Protein AF-A0AAN4YCN8-F1 (afdb_monomer)

pLDDT: mean 91.44, std 13.26, range [29.73, 98.69]

Radius of gyration: 18.12 Å; Cα contacts (8 Å, |Δi|>4): 274; chains: 1; bounding box: 49×40×51 Å

Nearest PDB structures (foldseek):
  3h1n-assembly1_A  TM=9.138E-01  e=3.295E-13  Bordetella bronchiseptica RB50
  3vpq-assembly1_A  TM=7.574E-01  e=1.198E-06  Bombyx mori
  3l0h-assembly1_B  TM=6.695E-01  e=3.148E-07  Homo sapiens
  1m0u-assembly1_B  TM=7.247E-01  e=1.224E-05  Drosophila melanogaster
  6weg-assembly1_A  TM=6.320E-01  e=3.168E-04  Francisella tularensis

Structure (mmCIF, N/CA/C/O backbone):
data_AF-A0AAN4YCN8-F1
#
_entry.id   AF-A0AAN4YCN8-F1
#
loop_
_atom_site.group_PDB
_atom_site.id
_atom_site.type_symbol
_atom_site.label_atom_id
_atom_site.label_alt_id
_atom_site.label_comp_id
_atom_site.label_asym_id
_atom_site.label_entity_id
_atom_site.label_seq_id
_atom_site.pdbx_PDB_ins_code
_atom_site.Cartn_x
_atom_site.Cartn_y
_atom_site.Cartn_z
_atom_site.occupancy
_atom_site.B_iso_or_equiv
_atom_site.auth_seq_id
_atom_site.auth_comp_id
_atom_site.auth_asym_id
_atom_site.auth_atom_id
_atom_site.pdbx_PDB_model_num
ATOM 1 N N . MET A 1 1 ? -25.688 -10.977 -11.724 1.00 38.53 1 MET A N 1
ATOM 2 C CA . MET A 1 1 ? -25.397 -10.966 -10.274 1.00 38.53 1 MET A CA 1
ATOM 3 C C . MET A 1 1 ? -23.971 -11.457 -10.130 1.00 38.53 1 MET A C 1
ATOM 5 O O . MET A 1 1 ? -23.732 -12.607 -10.467 1.00 38.53 1 MET A O 1
ATOM 9 N N . SER A 1 2 ? -23.021 -10.583 -9.789 1.00 47.09 2 SER A N 1
ATOM 10 C CA . SER A 1 2 ? -21.626 -11.013 -9.635 1.00 47.09 2 SER A CA 1
ATOM 11 C C . SER A 1 2 ? -21.547 -11.925 -8.414 1.00 47.09 2 SER A C 1
ATOM 13 O O . SER A 1 2 ? -21.935 -11.513 -7.317 1.00 47.09 2 SER A O 1
ATOM 15 N N . GLN A 1 3 ? -21.161 -13.184 -8.620 1.00 56.19 3 GLN A N 1
ATOM 16 C CA . GLN A 1 3 ? -20.908 -14.107 -7.520 1.00 56.19 3 GLN A CA 1
ATOM 17 C C . GLN A 1 3 ? -19.778 -13.523 -6.667 1.00 56.19 3 GLN A C 1
ATOM 19 O O . GLN A 1 3 ? -18.825 -12.949 -7.193 1.00 56.19 3 GLN A O 1
ATOM 24 N N . ARG A 1 4 ? -19.886 -13.625 -5.337 1.00 64.19 4 ARG A N 1
ATOM 25 C CA . ARG A 1 4 ? -18.737 -13.319 -4.480 1.00 64.19 4 ARG A CA 1
ATOM 26 C C . ARG A 1 4 ? -17.621 -14.280 -4.882 1.00 64.19 4 ARG A C 1
ATOM 28 O O . ARG A 1 4 ? -17.839 -15.487 -4.837 1.00 64.19 4 ARG A O 1
ATOM 35 N N . SER A 1 5 ? -16.467 -13.738 -5.265 1.00 73.88 5 SER A N 1
ATOM 36 C CA . SER A 1 5 ? -15.241 -14.515 -5.432 1.00 73.88 5 SER A CA 1
ATOM 37 C C . SER A 1 5 ? -15.054 -15.440 -4.232 1.00 73.88 5 SER A C 1
ATOM 39 O O . SER A 1 5 ? -15.206 -14.992 -3.091 1.00 73.88 5 SER A O 1
ATOM 41 N N . ASN A 1 6 ? -14.777 -16.708 -4.512 1.00 72.56 6 ASN A N 1
ATOM 42 C CA . ASN A 1 6 ? -14.544 -17.755 -3.530 1.00 72.56 6 ASN A CA 1
ATOM 43 C C . ASN A 1 6 ? -13.320 -18.566 -3.980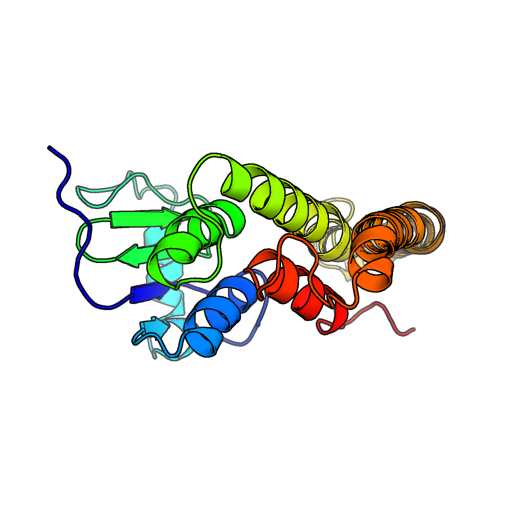 1.00 72.56 6 ASN A C 1
ATOM 45 O O . ASN A 1 6 ? -13.141 -18.771 -5.182 1.00 72.56 6 ASN A O 1
ATOM 49 N N . GLY A 1 7 ? -12.499 -19.022 -3.039 1.00 79.50 7 GLY A N 1
ATOM 50 C CA . GLY A 1 7 ? -11.237 -19.718 -3.308 1.00 79.50 7 GLY A CA 1
ATOM 51 C C . GLY A 1 7 ? -10.061 -19.111 -2.535 1.00 79.50 7 GLY A C 1
ATOM 52 O O . GLY A 1 7 ? -10.235 -18.092 -1.870 1.00 79.50 7 GLY A O 1
ATOM 53 N N . PRO A 1 8 ? -8.870 -19.729 -2.590 1.00 88.62 8 PRO A N 1
ATOM 54 C CA . PRO A 1 8 ? -7.687 -19.187 -1.932 1.00 88.62 8 PRO A CA 1
ATOM 55 C C . PRO A 1 8 ? -7.242 -17.884 -2.604 1.00 88.62 8 PRO A C 1
ATOM 57 O O . PRO A 1 8 ? -7.422 -17.698 -3.813 1.00 88.62 8 PRO A O 1
ATOM 60 N N . TYR A 1 9 ? -6.643 -16.989 -1.825 1.00 97.50 9 TYR A N 1
ATOM 61 C CA . TYR A 1 9 ? -5.998 -15.803 -2.372 1.00 97.50 9 TYR A CA 1
ATOM 62 C C . TYR A 1 9 ? -4.684 -16.190 -3.052 1.00 97.50 9 TYR A C 1
ATOM 64 O O . TYR A 1 9 ? -3.944 -17.041 -2.562 1.00 97.50 9 TYR A O 1
ATOM 72 N N . ARG A 1 10 ? -4.357 -15.532 -4.160 1.00 97.44 10 ARG A N 1
ATOM 73 C CA . ARG A 1 10 ? -3.035 -15.631 -4.778 1.00 97.44 10 ARG A CA 1
ATOM 74 C C . ARG A 1 10 ? -2.472 -14.240 -5.004 1.00 97.44 10 ARG A C 1
ATOM 76 O O . ARG A 1 10 ? -2.993 -13.469 -5.811 1.00 97.44 10 ARG A O 1
ATOM 83 N N . LEU A 1 11 ? -1.412 -13.924 -4.270 1.00 98.19 11 LEU A N 1
ATOM 84 C CA . LEU A 1 11 ? -0.642 -12.704 -4.435 1.00 98.19 11 LEU A CA 1
ATOM 85 C C . LEU A 1 11 ? 0.404 -12.917 -5.529 1.00 98.19 11 LEU A C 1
ATOM 87 O O . LEU A 1 11 ? 1.195 -13.855 -5.493 1.00 98.19 11 LEU A O 1
ATOM 91 N N . ILE A 1 12 ? 0.403 -12.027 -6.513 1.00 98.06 12 ILE A N 1
ATOM 92 C CA . ILE A 1 12 ? 1.379 -12.014 -7.593 1.00 98.06 12 ILE A CA 1
ATOM 93 C C . ILE A 1 12 ? 2.239 -10.759 -7.430 1.00 98.06 12 ILE A C 1
ATOM 95 O O . ILE A 1 12 ? 1.796 -9.629 -7.678 1.00 98.06 12 ILE A O 1
ATOM 99 N N . TYR A 1 13 ? 3.470 -10.962 -6.965 1.00 97.62 13 TYR A N 1
ATOM 100 C CA . TYR A 1 13 ? 4.453 -9.914 -6.703 1.00 97.62 13 TYR A CA 1
ATOM 101 C C . TYR A 1 13 ? 5.892 -10.385 -6.967 1.00 97.62 13 TYR A C 1
ATOM 103 O O . TYR A 1 13 ? 6.166 -11.577 -7.131 1.00 97.62 13 TYR A O 1
ATOM 111 N N . TRP A 1 14 ? 6.816 -9.422 -7.035 1.00 94.19 14 TRP A N 1
ATOM 112 C CA . TRP A 1 14 ? 8.239 -9.679 -7.232 1.00 94.19 14 TRP A CA 1
ATOM 113 C C . TRP A 1 14 ? 8.843 -10.472 -6.061 1.00 94.19 14 TRP A C 1
ATOM 115 O O . TRP A 1 14 ? 8.501 -10.200 -4.905 1.00 94.19 14 TRP A O 1
ATOM 125 N N . PRO A 1 15 ? 9.766 -11.417 -6.330 1.00 89.94 15 PRO A N 1
ATOM 126 C CA . PRO A 1 15 ? 10.565 -12.039 -5.282 1.00 89.94 15 PRO A CA 1
ATOM 127 C C . PRO A 1 15 ? 11.578 -11.041 -4.700 1.00 89.94 15 PRO A C 1
ATOM 129 O O . PRO A 1 15 ? 11.800 -9.973 -5.265 1.00 89.94 15 PRO A O 1
ATOM 132 N N . THR A 1 16 ? 12.199 -11.425 -3.581 1.00 82.44 16 THR A N 1
ATOM 133 C CA . THR A 1 16 ? 13.347 -10.775 -2.901 1.00 82.44 16 THR A CA 1
ATOM 134 C C . THR A 1 16 ? 13.155 -9.364 -2.338 1.00 82.44 16 THR A C 1
ATOM 136 O O . THR A 1 16 ? 13.918 -8.981 -1.453 1.00 82.44 16 THR A O 1
ATOM 139 N N . ILE A 1 17 ? 12.139 -8.615 -2.768 1.00 83.00 17 ILE A N 1
ATOM 140 C CA . ILE A 1 17 ? 11.807 -7.294 -2.222 1.00 83.00 17 ILE A CA 1
ATOM 141 C C . ILE A 1 17 ? 10.445 -7.315 -1.508 1.00 83.00 17 ILE A C 1
ATOM 143 O O . ILE A 1 17 ? 9.475 -7.839 -2.064 1.00 83.00 17 ILE A O 1
ATOM 147 N N . PRO A 1 18 ? 10.316 -6.706 -0.312 1.00 87.75 18 PRO A N 1
ATOM 148 C CA . PRO A 1 18 ? 9.008 -6.525 0.319 1.00 87.75 18 PRO A CA 1
ATOM 149 C C . PRO A 1 18 ? 8.118 -5.630 -0.556 1.00 87.75 18 PRO A C 1
ATOM 151 O O . PRO A 1 18 ? 7.079 -6.056 -1.070 1.00 87.75 18 PRO A O 1
ATOM 154 N N . GLY A 1 19 ? 8.594 -4.404 -0.805 1.00 90.56 19 GLY A N 1
ATOM 155 C CA . GLY A 1 19 ? 7.974 -3.402 -1.668 1.00 90.56 19 GLY A CA 1
ATOM 156 C C . GLY A 1 19 ? 6.473 -3.209 -1.429 1.00 90.56 19 GLY A C 1
ATOM 157 O O . GLY A 1 19 ? 5.958 -3.353 -0.323 1.00 90.56 19 GLY A O 1
ATOM 158 N N . ARG A 1 20 ? 5.741 -2.901 -2.502 1.00 95.12 20 ARG A N 1
ATOM 159 C CA . ARG A 1 20 ? 4.295 -2.638 -2.456 1.00 95.12 20 ARG A CA 1
ATOM 160 C C . ARG A 1 20 ? 3.438 -3.884 -2.190 1.00 95.12 20 ARG A C 1
ATOM 162 O O . ARG A 1 20 ? 2.251 -3.732 -1.899 1.00 95.12 20 ARG A O 1
ATOM 169 N N . GLY A 1 21 ? 4.009 -5.085 -2.318 1.00 96.50 21 GLY A N 1
ATOM 170 C CA . GLY A 1 21 ? 3.343 -6.353 -2.007 1.00 96.50 21 GLY A CA 1
ATOM 171 C C . GLY A 1 21 ? 3.245 -6.621 -0.506 1.00 96.50 21 GLY A C 1
ATOM 172 O O . GLY A 1 21 ? 2.279 -7.235 -0.061 1.00 96.50 21 GLY A O 1
ATOM 173 N N . GLU A 1 22 ? 4.180 -6.087 0.284 1.00 96.88 22 GLU A N 1
ATOM 174 C CA . GLU A 1 22 ? 4.261 -6.350 1.725 1.00 96.88 22 GLU A CA 1
ATOM 175 C C . GLU A 1 22 ? 3.019 -5.900 2.495 1.00 96.88 22 GLU A C 1
ATOM 177 O O . GLU A 1 22 ? 2.568 -6.581 3.409 1.00 96.88 22 GLU A O 1
ATOM 182 N N . PHE A 1 23 ? 2.397 -4.794 2.082 1.00 98.06 23 PHE A N 1
ATOM 183 C CA . PHE A 1 23 ? 1.152 -4.329 2.694 1.00 98.06 23 PHE A CA 1
ATOM 184 C C . PHE A 1 23 ? 0.024 -5.3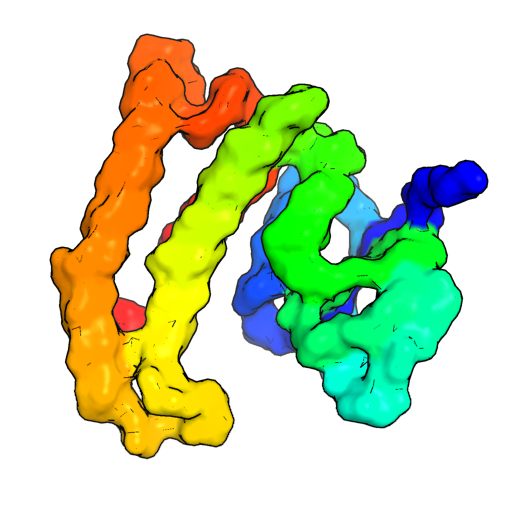63 2.583 1.00 98.06 23 PHE A C 1
ATOM 186 O O . PHE A 1 23 ? -0.790 -5.489 3.493 1.00 98.06 23 PHE A O 1
ATOM 193 N N . ILE A 1 24 ? -0.023 -6.101 1.468 1.00 98.44 24 ILE A N 1
ATOM 194 C CA . ILE A 1 24 ? -1.032 -7.136 1.223 1.00 98.44 24 ILE A CA 1
ATOM 195 C C . ILE A 1 24 ? -0.691 -8.392 2.021 1.00 98.44 24 ILE A C 1
ATOM 197 O O . ILE A 1 24 ? -1.589 -8.954 2.642 1.00 98.44 24 ILE A O 1
ATOM 201 N N . ARG A 1 25 ? 0.592 -8.786 2.061 1.00 98.00 25 ARG A N 1
ATOM 202 C CA . ARG A 1 25 ? 1.058 -9.894 2.910 1.00 98.00 25 ARG A CA 1
ATOM 203 C C . ARG A 1 25 ? 0.667 -9.658 4.358 1.00 98.00 25 ARG A C 1
ATOM 205 O O . ARG A 1 25 ? -0.032 -10.480 4.921 1.00 98.00 25 ARG A O 1
ATOM 212 N N . LEU A 1 26 ? 0.997 -8.497 4.924 1.00 97.88 26 LEU A N 1
ATOM 213 C CA . LEU A 1 26 ? 0.655 -8.171 6.311 1.00 97.88 26 LEU A CA 1
ATOM 214 C C . LEU A 1 26 ? -0.844 -8.266 6.598 1.00 97.88 26 LEU A C 1
ATOM 216 O O . LEU A 1 26 ? -1.219 -8.755 7.655 1.00 97.88 26 LEU A O 1
ATOM 220 N N . ALA A 1 27 ? -1.704 -7.828 5.674 1.00 98.38 27 ALA A N 1
ATOM 221 C CA . ALA A 1 27 ? -3.148 -7.958 5.849 1.00 98.38 27 ALA A CA 1
ATOM 222 C C . ALA A 1 27 ? -3.611 -9.427 5.831 1.00 98.38 27 ALA A C 1
ATOM 224 O O . ALA A 1 27 ? -4.470 -9.801 6.625 1.00 98.38 27 ALA A O 1
ATOM 225 N N . LEU A 1 28 ? -3.054 -10.253 4.939 1.00 98.06 28 LEU A N 1
ATOM 226 C CA . LEU A 1 28 ? -3.369 -11.683 4.853 1.00 98.06 28 LEU A CA 1
ATOM 227 C C . LEU A 1 28 ? -2.850 -12.450 6.079 1.00 98.06 28 LEU A C 1
ATOM 229 O O . LEU A 1 28 ? -3.598 -13.232 6.660 1.00 98.06 28 LEU A O 1
ATOM 233 N N . GLU A 1 29 ? -1.616 -12.172 6.502 1.00 97.62 29 GLU A N 1
ATOM 234 C CA . GLU A 1 29 ? -0.967 -12.781 7.668 1.00 97.62 29 GLU A CA 1
ATOM 235 C C . GLU A 1 29 ? -1.668 -12.400 8.980 1.00 97.62 29 GLU A C 1
ATOM 237 O O . GLU A 1 29 ? -1.975 -13.278 9.783 1.00 97.62 29 GLU A O 1
ATOM 242 N N . GLU A 1 30 ? -1.992 -11.117 9.190 1.00 97.81 30 GLU A N 1
ATOM 243 C CA . GLU A 1 30 ? -2.717 -10.657 10.388 1.00 97.81 30 GLU A CA 1
ATOM 244 C C . GLU A 1 30 ? -4.087 -11.339 10.516 1.00 97.81 30 GLU A C 1
ATOM 246 O O . GLU A 1 30 ? -4.535 -11.663 11.614 1.00 97.81 30 GLU A O 1
ATOM 251 N N . ALA A 1 31 ? -4.748 -11.595 9.386 1.00 96.75 31 ALA A N 1
ATOM 252 C CA . ALA A 1 31 ? -6.035 -12.275 9.350 1.00 96.75 31 ALA A CA 1
ATOM 253 C C . ALA A 1 31 ? -5.930 -13.812 9.395 1.00 96.75 31 ALA A C 1
ATOM 255 O O . ALA A 1 31 ? -6.963 -14.483 9.431 1.00 96.75 31 ALA A O 1
ATOM 256 N N . GLY A 1 32 ? -4.717 -14.378 9.358 1.00 96.38 32 GLY A N 1
ATOM 257 C CA . GLY A 1 32 ? -4.494 -15.822 9.254 1.00 96.38 32 GLY A CA 1
ATOM 258 C C . GLY A 1 32 ? -5.119 -16.440 7.998 1.00 96.38 32 GLY A C 1
ATOM 259 O O . GLY A 1 32 ? -5.611 -17.566 8.049 1.00 96.38 32 GLY A O 1
ATOM 260 N N . ALA A 1 33 ? -5.181 -15.685 6.899 1.00 96.06 33 ALA A N 1
ATOM 261 C CA . ALA A 1 33 ? -5.818 -16.123 5.665 1.00 96.06 33 ALA A CA 1
ATOM 262 C C . ALA A 1 33 ? -4.900 -17.041 4.850 1.00 96.06 33 ALA A C 1
ATOM 264 O O . ALA A 1 33 ? -3.727 -16.736 4.653 1.00 96.06 33 ALA A O 1
ATOM 265 N N . ASP A 1 34 ? -5.458 -18.115 4.291 1.00 94.88 34 ASP A N 1
ATOM 266 C CA . ASP A 1 34 ? -4.731 -18.973 3.355 1.00 94.88 34 ASP A CA 1
ATOM 267 C C . ASP A 1 34 ? -4.493 -18.245 2.022 1.00 94.88 34 ASP A C 1
ATOM 269 O O . ASP A 1 34 ? -5.436 -17.788 1.359 1.00 94.88 34 ASP A O 1
ATOM 273 N N . TYR A 1 35 ? -3.230 -18.169 1.600 1.00 96.94 35 TYR A N 1
ATOM 274 C CA . TYR A 1 35 ? -2.849 -17.609 0.307 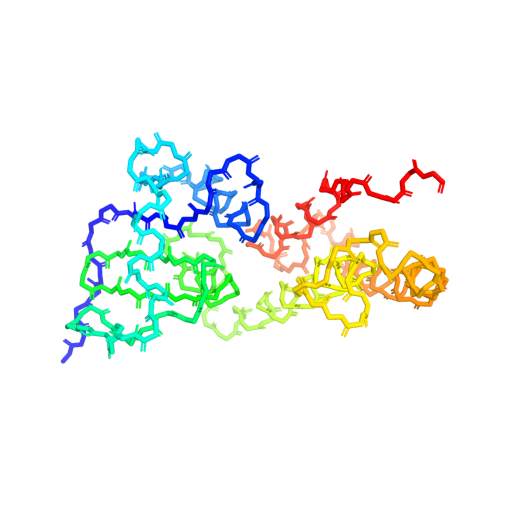1.00 96.94 35 TYR A CA 1
ATOM 275 C C . TYR A 1 35 ? -1.582 -18.249 -0.265 1.00 96.94 35 TYR A C 1
ATOM 277 O O . TYR A 1 35 ? -0.783 -18.849 0.453 1.00 96.94 35 TYR A O 1
ATOM 285 N N . THR A 1 36 ? -1.388 -18.102 -1.575 1.00 96.75 36 THR A N 1
ATOM 286 C CA . THR A 1 36 ? -0.098 -18.347 -2.233 1.00 96.75 36 THR A CA 1
ATOM 287 C C . THR A 1 36 ? 0.543 -17.035 -2.671 1.00 96.75 36 THR A C 1
ATOM 289 O O . THR A 1 36 ? -0.155 -16.056 -2.941 1.00 96.75 36 THR A O 1
ATOM 292 N N . ASP A 1 37 ? 1.874 -17.008 -2.760 1.00 96.75 37 ASP A N 1
ATOM 293 C CA . ASP A 1 37 ? 2.633 -15.841 -3.211 1.00 96.75 37 ASP A CA 1
ATOM 294 C C . ASP A 1 37 ? 3.686 -16.243 -4.242 1.00 96.75 37 ASP A C 1
ATOM 296 O O . ASP A 1 37 ? 4.589 -17.037 -3.960 1.00 96.75 37 ASP A O 1
ATOM 300 N N . THR A 1 38 ? 3.616 -15.639 -5.428 1.00 95.31 38 THR A N 1
ATOM 301 C CA . THR A 1 38 ? 4.602 -15.869 -6.488 1.00 95.31 38 THR A CA 1
ATOM 302 C C . THR A 1 38 ? 6.020 -15.489 -6.078 1.00 95.31 38 THR A C 1
ATOM 304 O O . THR A 1 38 ? 6.969 -16.011 -6.656 1.00 95.31 38 THR A O 1
ATOM 307 N N . ALA A 1 39 ? 6.204 -14.622 -5.079 1.00 91.12 39 ALA A N 1
ATOM 308 C CA . ALA A 1 39 ? 7.519 -14.286 -4.536 1.00 91.12 39 A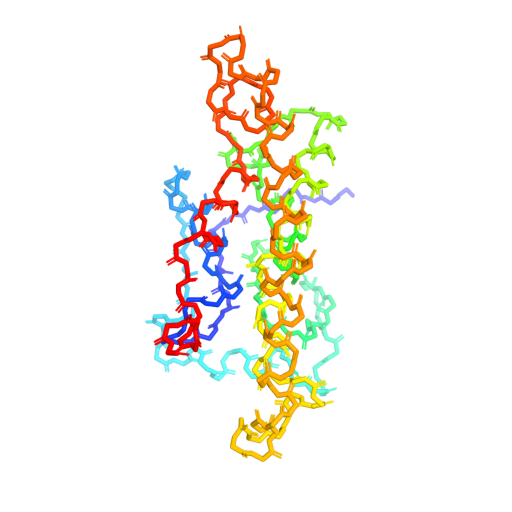LA A CA 1
ATOM 309 C C . ALA A 1 39 ? 8.279 -15.505 -3.974 1.00 91.12 39 ALA A C 1
ATOM 311 O O . ALA A 1 39 ? 9.502 -15.447 -3.835 1.00 91.12 39 ALA A O 1
ATOM 312 N N . HIS A 1 40 ? 7.574 -16.602 -3.680 1.00 90.00 40 HIS A N 1
ATOM 313 C CA . HIS A 1 40 ? 8.131 -17.861 -3.180 1.00 90.00 40 HIS A CA 1
ATOM 314 C C . HIS A 1 40 ? 8.038 -19.015 -4.196 1.00 90.00 40 HIS A C 1
ATOM 316 O O . HIS A 1 40 ? 8.403 -20.146 -3.880 1.00 90.00 40 HIS A O 1
ATOM 322 N N . GLU A 1 41 ? 7.577 -18.744 -5.420 1.00 91.56 41 GLU A N 1
ATOM 323 C CA . GLU A 1 41 ? 7.441 -19.732 -6.494 1.00 91.56 41 GLU A CA 1
ATOM 324 C C . GLU A 1 41 ? 8.639 -19.678 -7.459 1.00 91.56 41 GLU A C 1
ATOM 326 O O . GLU A 1 41 ? 9.098 -18.602 -7.844 1.00 91.56 41 GLU A O 1
ATOM 331 N N . GLU A 1 42 ? 9.097 -20.838 -7.947 1.00 88.06 42 GLU A N 1
ATOM 332 C CA . GLU A 1 42 ? 10.221 -20.945 -8.901 1.00 88.06 42 GLU A CA 1
ATOM 333 C C . GLU A 1 42 ? 10.001 -20.110 -10.179 1.00 88.06 42 GLU A C 1
ATOM 335 O O . GLU A 1 42 ? 10.921 -19.480 -10.696 1.00 88.06 42 GLU A O 1
ATOM 340 N N . ASN A 1 43 ? 8.757 -20.048 -10.663 1.00 90.69 43 ASN A N 1
ATOM 341 C CA . ASN A 1 43 ? 8.377 -19.308 -11.870 1.00 90.69 43 ASN A CA 1
ATOM 342 C C . ASN A 1 43 ? 7.741 -17.938 -11.577 1.00 90.69 43 ASN A C 1
ATOM 344 O O . ASN A 1 43 ? 7.136 -17.342 -12.471 1.00 90.69 43 ASN A O 1
ATOM 348 N N . GLY A 1 44 ? 7.872 -17.416 -10.354 1.00 91.44 44 GLY A N 1
ATOM 349 C CA . GLY A 1 44 ? 7.166 -16.209 -9.925 1.00 91.44 44 GLY A CA 1
ATOM 350 C C . GLY A 1 44 ? 7.429 -14.979 -10.795 1.00 91.44 44 GLY A C 1
ATOM 351 O O . GLY A 1 44 ? 6.493 -14.311 -11.231 1.00 91.44 44 GLY A O 1
ATOM 352 N N . VAL A 1 45 ? 8.697 -14.733 -11.144 1.00 94.62 45 VAL A N 1
ATOM 353 C CA . VAL A 1 45 ? 9.098 -13.623 -12.032 1.00 94.62 45 VAL A CA 1
ATOM 354 C C . VAL A 1 45 ? 8.422 -13.729 -13.400 1.00 94.62 45 VAL A C 1
ATOM 356 O O . VAL A 1 45 ? 7.912 -12.737 -13.918 1.00 94.62 45 VAL A O 1
ATOM 359 N N . LYS A 1 46 ? 8.381 -14.934 -13.980 1.00 96.00 46 LYS A N 1
ATOM 360 C CA . LYS A 1 46 ? 7.752 -15.175 -15.284 1.00 96.00 46 LYS A CA 1
ATOM 361 C C . LYS A 1 46 ? 6.247 -14.912 -15.229 1.00 96.00 46 LYS A C 1
ATOM 363 O O . LYS A 1 46 ? 5.714 -1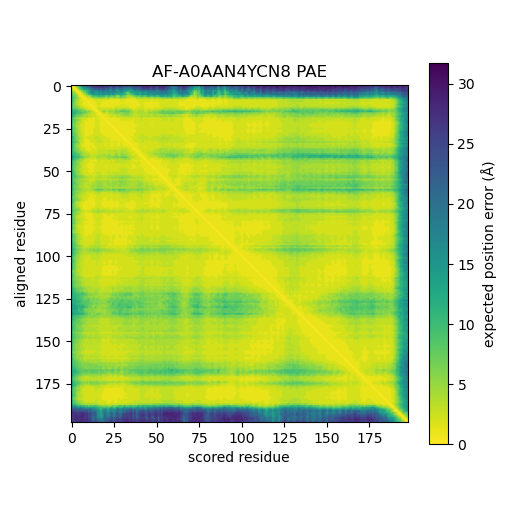4.308 -16.156 1.00 96.00 46 LYS A O 1
ATOM 368 N N . THR A 1 47 ? 5.583 -15.317 -14.145 1.00 95.81 47 THR A N 1
ATOM 369 C CA . THR A 1 47 ? 4.159 -15.033 -13.918 1.00 95.81 47 THR A CA 1
ATOM 370 C C . THR A 1 47 ? 3.902 -13.529 -13.889 1.00 95.81 47 THR A C 1
ATOM 372 O O . THR A 1 47 ? 3.057 -13.049 -14.644 1.00 95.81 47 THR A O 1
ATOM 375 N N . VAL A 1 48 ? 4.668 -12.773 -13.093 1.00 96.38 48 VAL A N 1
ATOM 376 C CA . VAL A 1 48 ? 4.536 -11.308 -13.024 1.00 96.38 48 VAL A CA 1
ATOM 377 C C . VAL A 1 48 ? 4.722 -10.681 -14.406 1.00 96.38 48 VAL A C 1
ATOM 379 O O . VAL A 1 48 ? 3.846 -9.945 -14.853 1.00 96.38 48 VAL A O 1
ATOM 382 N N . LEU A 1 49 ? 5.818 -11.010 -15.101 1.00 96.88 49 LEU A N 1
ATOM 383 C CA . LEU A 1 49 ? 6.124 -10.465 -16.427 1.00 96.88 49 LEU A CA 1
ATOM 384 C C . LEU A 1 49 ? 5.025 -10.765 -17.450 1.00 96.88 49 LEU A C 1
ATOM 386 O O . LEU A 1 49 ? 4.680 -9.888 -18.230 1.00 96.88 49 LEU A O 1
ATOM 390 N N . SER A 1 50 ? 4.444 -11.968 -17.426 1.00 96.69 50 SER A N 1
ATOM 391 C CA . SER A 1 50 ? 3.387 -12.345 -18.374 1.00 96.69 50 SER A CA 1
ATOM 392 C C . SER A 1 50 ? 2.101 -11.530 -18.218 1.00 96.69 50 SER A C 1
ATOM 394 O O . SER A 1 50 ? 1.420 -11.280 -19.208 1.00 96.69 50 SER A O 1
ATOM 396 N N . LEU A 1 51 ? 1.774 -11.099 -16.994 1.00 96.75 51 LEU A N 1
ATOM 397 C CA . LEU A 1 51 ? 0.555 -10.339 -16.714 1.00 96.75 51 LEU A CA 1
ATOM 398 C C . LEU A 1 51 ? 0.709 -8.838 -16.968 1.00 96.75 51 LEU A C 1
ATOM 400 O O . LEU A 1 51 ? -0.291 -8.176 -17.222 1.00 96.75 51 LEU A O 1
ATOM 404 N N . ILE A 1 52 ? 1.929 -8.303 -16.889 1.00 96.81 52 ILE A N 1
ATOM 405 C CA . ILE A 1 52 ? 2.213 -6.879 -17.148 1.00 96.81 52 ILE A CA 1
ATOM 406 C C . ILE A 1 52 ? 2.799 -6.637 -18.544 1.00 96.81 52 ILE A C 1
ATOM 408 O O . ILE A 1 52 ? 3.217 -5.522 -18.861 1.00 96.81 52 ILE A O 1
ATOM 412 N N . ASP A 1 53 ? 2.869 -7.683 -19.370 1.00 96.94 53 ASP A N 1
ATOM 413 C CA . ASP A 1 53 ? 3.299 -7.578 -20.758 1.00 96.94 53 ASP A CA 1
ATOM 414 C C . ASP A 1 53 ? 2.357 -6.641 -21.527 1.00 96.94 53 ASP A C 1
ATOM 416 O O . ASP A 1 53 ? 1.136 -6.728 -21.408 1.00 96.94 53 ASP A O 1
ATOM 420 N N . GLN A 1 54 ? 2.917 -5.758 -22.355 1.00 94.88 54 GLN A N 1
ATOM 421 C CA . GLN A 1 54 ? 2.138 -4.767 -23.107 1.00 94.88 54 GLN A CA 1
ATOM 422 C C . GLN A 1 54 ? 1.159 -5.395 -24.113 1.00 94.88 54 GLN A C 1
ATOM 424 O O . GLN A 1 54 ? 0.212 -4.735 -24.536 1.00 94.88 54 GLN A O 1
ATOM 429 N N . ASN A 1 55 ? 1.376 -6.655 -24.502 1.00 96.81 55 ASN A N 1
ATOM 430 C CA . ASN A 1 55 ? 0.487 -7.399 -25.391 1.00 96.81 55 ASN A CA 1
ATOM 431 C C . ASN A 1 55 ? -0.618 -8.146 -24.634 1.00 96.81 55 ASN A C 1
ATOM 433 O O . ASN A 1 55 ? -1.543 -8.665 -25.265 1.00 96.81 55 ASN A O 1
ATOM 437 N N . PHE A 1 56 ? -0.545 -8.231 -23.303 1.00 96.56 56 PHE A N 1
ATOM 438 C CA . PHE A 1 56 ? -1.623 -8.797 -22.508 1.00 96.56 56 PHE A CA 1
ATOM 439 C C . PHE A 1 56 ? -2.761 -7.780 -22.397 1.00 96.56 56 PHE A C 1
ATOM 441 O O . PHE A 1 56 ? -2.603 -6.694 -21.848 1.00 96.56 56 PHE A O 1
ATOM 448 N N . VAL A 1 57 ? -3.933 -8.134 -22.926 1.00 96.06 57 VAL A N 1
ATOM 449 C CA . VAL A 1 57 ? -5.113 -7.249 -22.983 1.00 96.06 57 VAL A CA 1
ATOM 450 C C . VAL A 1 57 ? -6.185 -7.603 -21.949 1.00 96.06 57 VAL A C 1
ATOM 452 O O . VAL A 1 57 ? -7.289 -7.061 -21.996 1.00 96.06 57 VAL A O 1
ATOM 455 N N . GLY A 1 58 ? -5.865 -8.492 -21.006 1.00 94.19 58 GLY A N 1
ATOM 456 C CA . GLY A 1 58 ? -6.814 -9.045 -20.043 1.00 94.19 58 GLY A CA 1
ATOM 457 C C . GLY A 1 58 ? -7.505 -10.316 -20.539 1.00 94.19 58 GLY A C 1
ATOM 458 O O . GLY A 1 58 ? -7.294 -10.785 -21.659 1.00 94.19 58 GLY A O 1
ATOM 459 N N . ASP A 1 59 ? -8.332 -10.885 -19.672 1.00 94.19 59 ASP A N 1
ATOM 460 C CA . ASP A 1 59 ? -9.104 -12.105 -19.910 1.00 94.19 59 ASP A CA 1
ATOM 461 C C . ASP A 1 59 ? -10.425 -12.054 -19.117 1.00 94.19 59 ASP A C 1
ATOM 463 O O . ASP A 1 59 ? -10.851 -10.994 -18.652 1.00 94.19 59 ASP A O 1
ATOM 467 N N . GLN A 1 60 ? -11.108 -13.193 -18.968 1.00 92.50 60 GLN A N 1
ATOM 468 C CA . GLN A 1 60 ? -12.352 -13.266 -18.193 1.00 92.50 60 GLN A CA 1
ATOM 469 C C . GLN A 1 60 ? -12.165 -12.885 -16.719 1.00 92.50 60 GLN A C 1
ATOM 471 O O . GLN A 1 60 ? -13.137 -12.486 -16.080 1.00 92.50 60 GLN A O 1
ATOM 476 N N . SER A 1 61 ? -10.939 -12.977 -16.196 1.00 92.44 61 SER A N 1
ATOM 477 C CA . SER A 1 61 ? -10.635 -12.656 -14.809 1.00 92.44 61 SER A CA 1
ATOM 478 C C . SER A 1 61 ? -10.438 -11.161 -14.564 1.00 92.44 61 SER A C 1
ATOM 480 O O . SER A 1 61 ? -10.507 -10.711 -13.419 1.00 92.44 61 SER A O 1
ATOM 482 N N . GLY A 1 62 ? -10.222 -10.359 -15.611 1.00 91.19 62 GLY A N 1
ATOM 483 C CA . GLY A 1 62 ? -10.167 -8.907 -15.488 1.00 91.19 62 GLY A CA 1
ATOM 484 C C . GLY A 1 62 ? -9.338 -8.200 -16.554 1.00 91.19 62 GLY A C 1
ATOM 485 O O . GLY A 1 62 ? -8.831 -8.791 -17.507 1.00 91.19 62 GLY A O 1
ATOM 486 N N . LEU A 1 63 ? -9.203 -6.891 -16.352 1.00 93.88 63 LEU A N 1
ATOM 487 C CA . LEU A 1 63 ? -8.374 -6.005 -17.166 1.00 93.88 63 LEU A CA 1
ATOM 488 C C . LEU A 1 63 ? -6.878 -6.323 -16.986 1.00 93.88 63 LEU A C 1
ATOM 490 O O . LEU A 1 63 ? -6.491 -6.867 -15.945 1.00 93.88 63 LEU A O 1
ATOM 494 N N . PRO A 1 64 ? -6.022 -5.961 -17.958 1.00 96.31 64 PRO A N 1
ATOM 495 C CA . PRO A 1 64 ? -4.590 -6.160 -17.820 1.00 96.31 64 PRO A CA 1
ATOM 496 C C . PRO A 1 64 ? -4.044 -5.275 -16.690 1.00 96.31 64 PRO A C 1
ATOM 498 O O . PRO A 1 64 ? -4.296 -4.064 -16.672 1.00 96.31 64 PRO A O 1
ATOM 501 N N . PRO A 1 65 ? -3.322 -5.849 -15.717 1.00 97.31 65 PRO A N 1
ATOM 502 C CA . PRO A 1 65 ? -2.719 -5.072 -14.650 1.00 97.31 65 PRO A CA 1
ATOM 503 C C . PRO A 1 65 ? -1.536 -4.259 -15.178 1.00 97.31 65 PRO A C 1
ATOM 505 O O . PRO A 1 65 ? -0.673 -4.771 -15.881 1.00 97.31 65 PRO A O 1
ATOM 508 N N . PHE A 1 66 ? -1.457 -2.988 -14.785 1.00 96.56 66 PHE A N 1
ATOM 509 C CA . PHE A 1 66 ? -0.351 -2.117 -15.198 1.00 96.56 66 PHE A CA 1
ATOM 510 C C . PHE A 1 66 ? 0.990 -2.524 -14.565 1.00 96.56 66 PHE A C 1
ATOM 512 O O . PHE A 1 66 ? 2.036 -2.464 -15.200 1.00 96.56 66 PHE A O 1
ATOM 519 N N . ALA A 1 67 ? 0.962 -2.907 -13.287 1.00 96.31 67 ALA A N 1
ATOM 520 C CA . ALA A 1 67 ? 2.130 -3.303 -12.511 1.00 96.31 67 ALA A CA 1
ATOM 521 C C . ALA A 1 67 ? 1.694 -4.151 -11.302 1.00 96.31 67 ALA A C 1
ATOM 523 O O . ALA A 1 67 ? 0.561 -3.992 -10.830 1.00 96.31 67 ALA A O 1
ATOM 524 N N . PRO A 1 68 ? 2.580 -4.992 -10.739 1.00 96.94 68 PRO A N 1
ATOM 525 C CA . PRO A 1 68 ? 2.327 -5.637 -9.458 1.00 96.94 68 PRO A CA 1
ATOM 526 C C . PRO A 1 68 ? 2.342 -4.615 -8.292 1.00 96.94 68 PRO A C 1
ATOM 528 O O . PRO A 1 68 ? 3.010 -3.570 -8.376 1.00 96.94 68 PRO A O 1
ATOM 531 N N . PRO A 1 69 ? 1.643 -4.905 -7.177 1.00 98.12 69 PRO A N 1
ATOM 532 C CA . PRO A 1 69 ? 0.991 -6.180 -6.866 1.00 98.12 69 PRO A CA 1
ATOM 533 C C . PRO A 1 69 ? -0.336 -6.415 -7.584 1.00 98.12 69 PRO A C 1
ATOM 535 O O . PRO A 1 69 ? -1.087 -5.481 -7.882 1.00 98.12 69 PRO A O 1
ATOM 538 N N . ILE A 1 70 ? -0.602 -7.698 -7.825 1.00 98.44 70 ILE A N 1
ATOM 539 C CA . ILE A 1 70 ? -1.836 -8.235 -8.397 1.00 98.44 70 ILE A CA 1
ATOM 540 C C . ILE A 1 70 ? -2.377 -9.286 -7.422 1.00 98.44 70 ILE A C 1
ATOM 542 O O . ILE A 1 70 ? -1.611 -10.084 -6.889 1.00 98.44 70 ILE A O 1
ATOM 546 N N . LEU A 1 71 ? -3.685 -9.281 -7.189 1.00 98.31 71 LEU A N 1
ATOM 547 C CA . LEU A 1 71 ? -4.392 -10.297 -6.420 1.00 98.31 71 LEU A CA 1
ATOM 548 C C . LEU A 1 71 ? -5.329 -11.065 -7.352 1.00 98.31 71 LEU A C 1
ATOM 550 O O . LEU A 1 71 ? -6.166 -10.455 -8.023 1.00 98.31 71 LEU A O 1
ATOM 554 N N . GLU A 1 72 ? -5.218 -12.389 -7.334 1.00 97.25 72 GLU A N 1
ATOM 555 C CA . GLU A 1 72 ? -6.227 -13.300 -7.871 1.00 97.25 72 GLU A CA 1
ATOM 556 C C . GLU A 1 72 ? -7.050 -13.899 -6.718 1.00 97.25 72 GLU A C 1
ATOM 558 O O . GLU A 1 72 ? -6.505 -14.314 -5.692 1.00 97.25 72 GLU A O 1
ATOM 563 N N . HIS A 1 73 ? -8.375 -13.919 -6.871 1.00 96.25 73 HIS A N 1
ATOM 564 C CA . HIS A 1 73 ? -9.310 -14.548 -5.938 1.00 96.25 73 HIS A CA 1
ATOM 565 C C . HIS A 1 73 ? -10.511 -15.106 -6.715 1.00 96.25 73 HIS A C 1
ATOM 567 O O . HIS A 1 73 ? -11.396 -14.357 -7.145 1.00 96.25 73 HIS A O 1
ATOM 573 N N . GLY A 1 74 ? -10.538 -16.427 -6.916 1.00 91.06 74 GLY A N 1
ATOM 574 C CA . GLY A 1 74 ? -11.474 -17.066 -7.847 1.00 91.06 74 GLY A CA 1
ATOM 575 C C . GLY A 1 74 ? -11.329 -16.478 -9.255 1.00 91.06 74 GLY A C 1
ATOM 576 O O . GLY A 1 74 ? -10.215 -16.311 -9.742 1.00 91.06 74 GLY A O 1
ATOM 577 N N . ASP A 1 75 ? -12.444 -16.078 -9.866 1.00 91.25 75 ASP A N 1
ATOM 578 C CA . ASP A 1 75 ? -12.454 -15.440 -11.191 1.00 91.25 75 ASP A CA 1
ATOM 579 C C . ASP A 1 75 ? -12.096 -13.944 -11.161 1.00 91.25 75 ASP A C 1
ATOM 581 O O . ASP A 1 75 ? -12.237 -13.265 -12.167 1.00 91.25 75 ASP A O 1
ATOM 585 N N . LEU A 1 76 ? -11.689 -13.378 -10.022 1.00 95.50 76 LEU A N 1
ATOM 586 C CA . LEU A 1 76 ? -11.343 -11.960 -9.932 1.00 95.50 76 LEU A CA 1
ATOM 587 C C . LEU A 1 76 ? -9.830 -11.763 -9.967 1.00 95.50 76 LEU A C 1
ATOM 589 O O . LEU A 1 76 ? -9.129 -12.272 -9.096 1.00 95.50 76 LEU A O 1
ATOM 593 N N . ARG A 1 77 ? -9.356 -10.916 -10.884 1.00 97.06 77 ARG A N 1
ATOM 594 C CA . ARG A 1 77 ? -8.007 -10.345 -10.889 1.00 97.06 77 ARG A CA 1
ATOM 595 C C . ARG A 1 77 ? -8.077 -8.830 -10.719 1.00 97.06 77 ARG A C 1
ATOM 597 O O . ARG A 1 77 ? -8.688 -8.129 -11.524 1.00 97.06 77 ARG A O 1
ATOM 604 N N . ILE A 1 78 ? -7.423 -8.318 -9.681 1.00 97.94 78 ILE A N 1
ATOM 605 C CA . ILE A 1 78 ? -7.311 -6.879 -9.411 1.00 97.94 78 ILE A CA 1
ATOM 606 C C . ILE A 1 78 ? -5.867 -6.495 -9.100 1.00 97.94 78 ILE A C 1
ATOM 608 O O . ILE A 1 78 ? -5.100 -7.285 -8.563 1.00 97.94 78 ILE A O 1
ATOM 612 N N . SER A 1 79 ? -5.493 -5.262 -9.424 1.00 98.19 79 SER A N 1
ATOM 613 C CA . SER A 1 79 ? -4.178 -4.686 -9.122 1.00 98.19 79 SER A CA 1
ATOM 614 C C . SER A 1 79 ? -4.316 -3.389 -8.325 1.00 98.19 79 SER A C 1
ATOM 616 O O . SER A 1 79 ? -5.440 -2.943 -8.076 1.00 98.19 79 SER A O 1
ATOM 618 N N . GLN A 1 80 ? -3.173 -2.770 -8.002 1.00 98.12 80 GLN A N 1
ATOM 619 C CA . GLN A 1 80 ? -3.000 -1.598 -7.126 1.00 98.12 80 GLN A CA 1
ATOM 620 C C . GLN A 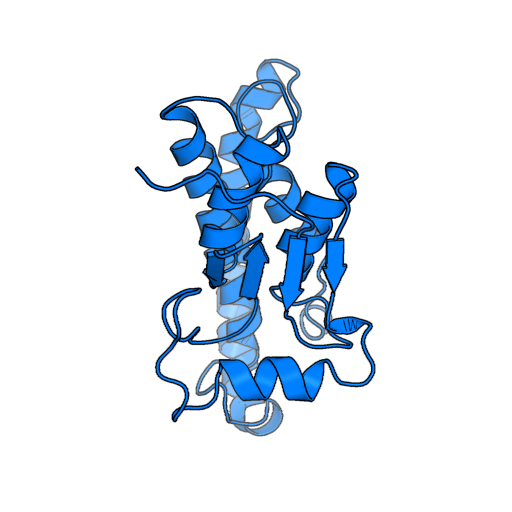1 80 ? -3.154 -1.943 -5.643 1.00 98.12 80 GLN A C 1
ATOM 622 O O . GLN A 1 80 ? -4.242 -2.284 -5.189 1.00 98.12 80 GLN A O 1
ATOM 627 N N . THR A 1 81 ? -2.078 -1.768 -4.870 1.00 98.50 81 THR A N 1
ATOM 628 C CA . THR A 1 81 ? -2.050 -1.993 -3.415 1.00 98.50 81 THR A CA 1
ATOM 629 C C . THR A 1 81 ? -3.266 -1.421 -2.677 1.00 98.50 81 THR A C 1
ATOM 631 O O . THR A 1 81 ? -3.928 -2.196 -1.988 1.00 98.50 81 THR A O 1
ATOM 634 N N . PRO A 1 82 ? -3.640 -0.130 -2.821 1.00 98.25 82 PRO A N 1
ATOM 635 C CA . PRO A 1 82 ? -4.787 0.403 -2.082 1.00 98.25 82 PRO A CA 1
ATOM 636 C C . PRO A 1 82 ? -6.119 -0.238 -2.491 1.00 98.25 82 PRO A C 1
ATOM 638 O O . PRO A 1 82 ? -6.979 -0.458 -1.643 1.00 98.25 82 PRO A O 1
ATOM 641 N N . ASN A 1 83 ? -6.286 -0.584 -3.769 1.00 98.62 83 ASN A N 1
ATOM 642 C CA . ASN A 1 83 ? -7.495 -1.237 -4.268 1.00 98.62 83 ASN A CA 1
ATOM 643 C C . ASN A 1 83 ? -7.606 -2.683 -3.757 1.00 98.62 83 ASN A C 1
ATOM 645 O O . ASN A 1 83 ? -8.673 -3.109 -3.321 1.00 98.62 83 ASN A O 1
ATOM 649 N N . ILE A 1 84 ? -6.489 -3.418 -3.749 1.00 98.69 84 ILE A N 1
ATOM 650 C CA . ILE A 1 84 ? -6.421 -4.775 -3.198 1.00 98.69 84 ILE A CA 1
ATOM 651 C C . ILE A 1 84 ? -6.736 -4.765 -1.697 1.00 98.69 84 ILE A C 1
ATOM 653 O O . ILE A 1 84 ? -7.559 -5.556 -1.244 1.00 98.69 84 ILE A O 1
ATOM 657 N N . LEU A 1 85 ? -6.141 -3.850 -0.928 1.00 98.69 85 LEU A N 1
ATOM 658 C CA . LEU A 1 85 ? -6.407 -3.734 0.509 1.00 98.69 85 LEU A CA 1
ATOM 659 C C . LEU A 1 85 ? -7.868 -3.378 0.796 1.00 98.69 85 LEU A C 1
ATOM 661 O O . LEU A 1 85 ? -8.490 -4.015 1.641 1.00 98.69 85 LEU A O 1
ATOM 665 N N . LEU A 1 86 ? -8.440 -2.426 0.052 1.00 98.44 86 LEU A N 1
ATOM 666 C CA . LEU A 1 86 ? -9.854 -2.065 0.171 1.00 98.44 86 LEU A CA 1
ATOM 667 C C . LEU A 1 86 ? -10.780 -3.257 -0.131 1.00 98.44 86 LEU A C 1
ATOM 669 O O . LEU A 1 86 ? -11.811 -3.425 0.517 1.00 98.44 86 LEU A O 1
ATOM 673 N N . TYR A 1 87 ? -10.408 -4.103 -1.095 1.00 98.06 87 TYR A N 1
ATOM 674 C CA . TYR A 1 87 ? -11.141 -5.325 -1.424 1.00 98.06 87 TYR A CA 1
ATOM 675 C C . TYR A 1 87 ? -11.028 -6.400 -0.331 1.00 98.06 87 TYR A C 1
ATOM 677 O O . TYR A 1 87 ? -12.027 -7.046 0.009 1.00 98.06 87 TYR A O 1
ATOM 685 N N . LEU A 1 88 ? -9.825 -6.609 0.206 1.00 98.06 88 LEU A N 1
ATOM 686 C CA . LEU A 1 88 ? -9.548 -7.629 1.215 1.00 98.06 88 LEU A CA 1
ATOM 687 C C . LEU A 1 88 ? -10.125 -7.263 2.583 1.00 98.06 88 LEU A C 1
ATOM 689 O O . LEU A 1 88 ? -10.669 -8.131 3.260 1.00 98.06 88 LEU A O 1
ATOM 693 N N . ALA A 1 89 ? -10.061 -5.995 2.986 1.00 97.50 89 ALA A N 1
ATOM 694 C CA . ALA A 1 89 ? -10.305 -5.610 4.371 1.00 97.50 89 ALA A CA 1
ATOM 695 C C . ALA A 1 89 ? -11.671 -6.055 4.939 1.00 97.50 89 ALA A C 1
ATOM 697 O O . ALA A 1 89 ? -11.672 -6.652 6.015 1.00 97.50 89 ALA A O 1
ATOM 698 N N . PRO A 1 90 ? -12.817 -5.908 4.238 1.00 96.62 90 PRO A N 1
ATOM 699 C CA . PRO A 1 90 ? -14.098 -6.431 4.732 1.00 96.62 90 PRO A CA 1
ATOM 700 C C . PRO A 1 90 ? -14.143 -7.959 4.837 1.00 96.62 90 PRO A C 1
ATOM 702 O O . PRO A 1 90 ? -14.860 -8.505 5.668 1.00 96.62 90 PRO A O 1
ATOM 705 N N . ARG A 1 91 ? -13.404 -8.667 3.973 1.00 95.69 91 ARG A N 1
ATOM 706 C CA . ARG A 1 91 ? -13.358 -10.141 3.944 1.00 95.69 91 ARG A CA 1
ATOM 707 C C . ARG A 1 91 ? -12.495 -10.707 5.064 1.00 95.69 91 ARG A C 1
ATOM 709 O O . ARG A 1 91 ? -12.731 -11.829 5.492 1.00 95.69 91 ARG A O 1
ATOM 716 N N . LEU A 1 92 ? -11.515 -9.927 5.504 1.00 96.56 92 LEU A N 1
ATOM 717 C CA . LEU A 1 92 ? -10.543 -10.288 6.530 1.00 96.56 92 LEU A CA 1
ATOM 718 C C . LEU A 1 92 ? -10.899 -9.735 7.920 1.00 96.56 92 LEU A C 1
ATOM 720 O O . LEU A 1 92 ? -10.166 -9.974 8.871 1.00 96.56 92 LEU A O 1
ATOM 724 N N . GLY A 1 93 ? -11.993 -8.976 8.056 1.00 96.94 93 GLY A N 1
ATOM 725 C CA . GLY A 1 93 ? -12.350 -8.323 9.322 1.00 96.94 93 GLY A CA 1
ATOM 726 C C . GLY A 1 93 ? -11.419 -7.165 9.705 1.00 96.94 93 GLY A C 1
ATOM 727 O O . GLY A 1 93 ? -11.335 -6.807 10.874 1.00 96.94 93 GLY A O 1
ATOM 728 N N . LEU A 1 94 ? -10.729 -6.569 8.726 1.00 98.12 94 LEU A N 1
ATOM 729 C CA . LEU A 1 94 ? -9.748 -5.489 8.901 1.00 98.12 94 LEU A CA 1
ATOM 730 C C . LEU A 1 94 ? -10.295 -4.109 8.494 1.00 98.12 94 LEU A C 1
ATOM 732 O O . LEU A 1 94 ? -9.529 -3.183 8.217 1.00 98.12 94 LEU A O 1
ATOM 736 N N . ALA A 1 95 ? -11.614 -3.961 8.404 1.00 96.69 95 ALA A N 1
ATOM 737 C CA . ALA A 1 95 ? -12.278 -2.693 8.126 1.00 96.69 95 ALA A CA 1
ATOM 738 C C . ALA A 1 95 ? -13.641 -2.614 8.828 1.00 96.69 95 ALA A C 1
ATOM 740 O O . ALA A 1 95 ? -14.286 -3.646 9.017 1.00 96.69 95 ALA A O 1
ATOM 741 N N . PRO A 1 96 ? -14.101 -1.399 9.174 1.00 96.44 96 PRO A N 1
ATOM 742 C CA . PRO A 1 96 ? -15.468 -1.178 9.619 1.00 96.44 96 PRO A CA 1
ATOM 743 C C . PRO A 1 96 ? -16.464 -1.331 8.459 1.00 96.44 96 PRO A C 1
ATOM 745 O O . PRO A 1 96 ? -16.108 -1.194 7.286 1.00 96.44 96 PRO A O 1
ATOM 748 N N . ASP A 1 97 ? -17.729 -1.556 8.804 1.00 93.31 97 ASP A N 1
ATOM 749 C CA . ASP A 1 97 ? -18.823 -1.679 7.841 1.00 93.31 97 ASP A CA 1
ATOM 750 C C . ASP A 1 97 ? -19.282 -0.330 7.261 1.00 93.31 97 ASP A C 1
ATOM 752 O O . ASP A 1 97 ? -19.079 0.744 7.835 1.00 93.31 97 ASP A O 1
ATOM 756 N N . GLY A 1 98 ? -19.984 -0.403 6.127 1.00 95.56 98 GLY A N 1
ATOM 757 C CA . GLY A 1 98 ? -20.610 0.751 5.482 1.00 95.56 98 GLY A CA 1
ATOM 758 C C . GLY A 1 98 ? -19.594 1.802 5.037 1.00 95.56 98 GLY A C 1
ATOM 759 O O . GLY A 1 98 ? -18.464 1.484 4.676 1.00 95.56 98 GLY A O 1
ATOM 760 N N . ASP A 1 99 ? -19.991 3.073 5.072 1.00 96.88 99 ASP A N 1
ATOM 761 C CA . ASP A 1 99 ? -19.162 4.169 4.554 1.00 96.88 99 ASP A CA 1
ATOM 762 C C . ASP A 1 99 ? -17.917 4.455 5.410 1.00 96.88 99 ASP A C 1
ATOM 764 O O . ASP A 1 99 ? -16.982 5.117 4.951 1.00 96.88 99 ASP A O 1
ATOM 768 N N . ALA A 1 100 ? -17.855 3.922 6.636 1.00 97.06 100 ALA A N 1
ATOM 769 C CA . ALA A 1 100 ? -16.711 4.092 7.527 1.00 97.06 100 ALA A CA 1
ATOM 770 C C . ALA A 1 100 ? -15.407 3.541 6.925 1.00 97.06 100 ALA A C 1
ATOM 772 O O . ALA A 1 100 ? -14.323 4.060 7.208 1.00 97.06 100 ALA A O 1
ATOM 773 N N . ILE A 1 101 ? -15.502 2.548 6.035 1.00 97.88 101 ILE A N 1
ATOM 774 C CA . ILE A 1 101 ? -14.347 2.000 5.323 1.00 97.88 101 ILE A CA 1
ATOM 775 C C . ILE A 1 101 ? -13.606 3.057 4.502 1.00 97.88 101 ILE A C 1
ATOM 777 O O . ILE A 1 101 ? -12.385 2.996 4.376 1.00 97.88 101 ILE A O 1
ATOM 781 N N . TYR A 1 102 ? -14.298 4.072 3.980 1.00 98.12 102 TYR A N 1
ATOM 782 C CA . TYR A 1 102 ? -13.664 5.098 3.155 1.00 98.12 102 TYR A CA 1
ATOM 783 C C . TYR A 1 102 ? -12.818 6.073 3.983 1.00 98.12 102 TYR A C 1
ATOM 785 O O . TYR A 1 102 ? -11.852 6.632 3.461 1.00 98.12 102 TYR A O 1
ATOM 793 N N . HIS A 1 103 ? -13.103 6.221 5.282 1.00 97.94 103 HIS A N 1
ATOM 794 C CA . HIS A 1 103 ? -12.207 6.928 6.199 1.00 97.94 103 HIS A CA 1
ATOM 795 C C . HIS A 1 103 ? -10.904 6.153 6.403 1.00 97.94 103 HIS A C 1
ATOM 797 O O . HIS A 1 103 ? -9.827 6.732 6.263 1.00 97.94 103 HIS A O 1
ATOM 803 N N . VAL A 1 104 ? -10.997 4.842 6.646 1.00 98.44 104 VAL A N 1
ATOM 804 C CA . VAL A 1 104 ? -9.827 3.951 6.736 1.00 98.44 104 VAL A CA 1
ATOM 805 C C . VAL A 1 104 ? -9.031 3.984 5.429 1.00 98.44 104 VAL A C 1
ATOM 807 O O . VAL A 1 104 ? -7.812 4.153 5.444 1.00 98.44 104 VAL A O 1
ATOM 810 N N . ASN A 1 105 ? -9.717 3.940 4.287 1.00 98.62 105 ASN A N 1
ATOM 811 C CA . ASN A 1 105 ? -9.069 3.990 2.983 1.00 98.62 105 ASN A CA 1
ATOM 812 C C . ASN A 1 105 ? -8.334 5.304 2.730 1.00 98.62 105 ASN A C 1
ATOM 814 O O . ASN A 1 105 ? -7.215 5.290 2.225 1.00 98.62 105 ASN A O 1
ATOM 818 N N . SER A 1 106 ? -8.917 6.439 3.122 1.00 98.56 106 SER A N 1
ATOM 819 C CA . SER A 1 106 ? -8.241 7.734 3.015 1.00 98.56 106 SER A CA 1
ATOM 820 C C . SER A 1 106 ? -6.950 7.776 3.840 1.00 98.56 106 SER A C 1
ATOM 822 O O . SER A 1 106 ? -5.972 8.383 3.402 1.00 98.56 106 SER A O 1
ATOM 824 N N . LEU A 1 107 ? -6.929 7.142 5.017 1.00 98.56 107 LEU A N 1
ATOM 825 C CA . LEU A 1 107 ? -5.741 7.064 5.871 1.00 98.56 107 LEU A CA 1
ATOM 826 C C . LEU A 1 107 ? -4.659 6.179 5.243 1.00 98.56 107 LEU A C 1
ATOM 828 O O . LEU A 1 107 ? -3.504 6.598 5.166 1.00 98.56 107 LEU A O 1
ATOM 832 N N . ALA A 1 108 ? -5.040 5.005 4.732 1.00 98.56 108 ALA A N 1
ATOM 833 C CA . ALA A 1 108 ? -4.130 4.100 4.035 1.00 98.56 108 ALA A CA 1
ATOM 834 C C . ALA A 1 108 ? -3.529 4.751 2.777 1.00 98.56 108 ALA A C 1
ATOM 836 O O . ALA A 1 108 ? -2.316 4.717 2.596 1.00 98.56 108 ALA A O 1
ATOM 837 N N . LEU A 1 109 ? -4.350 5.409 1.949 1.00 98.69 109 LEU A N 1
ATOM 838 C CA . LEU A 1 109 ? -3.890 6.159 0.772 1.00 98.69 109 LEU A CA 1
ATOM 839 C C . LEU A 1 109 ? -2.903 7.264 1.157 1.00 98.69 109 LEU A C 1
ATOM 841 O O . LEU A 1 109 ? -1.836 7.367 0.566 1.00 98.69 109 LEU A O 1
ATOM 845 N N . THR A 1 110 ? -3.208 8.031 2.208 1.00 98.56 110 THR A N 1
ATOM 846 C CA . THR A 1 110 ? -2.313 9.093 2.694 1.00 98.56 110 THR A CA 1
ATOM 847 C C . THR A 1 110 ? -0.960 8.537 3.148 1.00 98.56 110 THR A C 1
ATOM 849 O O . THR A 1 110 ? 0.076 9.153 2.892 1.00 98.56 110 THR A O 1
ATOM 852 N N . ALA A 1 111 ? -0.954 7.381 3.820 1.00 98.12 111 ALA A N 1
ATOM 853 C CA . ALA A 1 111 ? 0.276 6.719 4.245 1.00 98.12 111 ALA A CA 1
ATOM 854 C C . ALA A 1 111 ? 1.071 6.191 3.042 1.00 98.12 111 ALA A C 1
ATOM 856 O O . ALA A 1 111 ? 2.275 6.419 2.968 1.00 98.12 111 ALA A O 1
ATOM 857 N N . LEU A 1 112 ? 0.410 5.537 2.083 1.00 97.44 112 LEU A N 1
ATOM 858 C CA . LEU A 1 112 ? 1.054 5.029 0.870 1.00 97.44 112 LEU A CA 1
ATOM 859 C C . LEU A 1 112 ? 1.659 6.163 0.037 1.00 97.44 112 LEU A C 1
ATOM 861 O O . LEU A 1 112 ? 2.813 6.066 -0.366 1.00 97.44 112 LEU A O 1
ATOM 865 N N . ASP A 1 113 ? 0.939 7.264 -0.163 1.00 96.62 113 ASP A N 1
ATOM 866 C CA . ASP A 1 113 ? 1.446 8.407 -0.925 1.00 96.62 113 ASP A CA 1
ATOM 867 C C . ASP A 1 113 ? 2.659 9.040 -0.241 1.00 96.62 113 ASP A C 1
ATOM 869 O O . ASP A 1 113 ? 3.729 9.183 -0.832 1.00 96.62 113 ASP A O 1
ATOM 873 N N . GLY A 1 114 ? 2.499 9.406 1.027 1.00 95.88 114 GLY A N 1
ATOM 874 C CA . GLY A 1 114 ? 3.478 10.228 1.721 1.00 95.88 114 GLY A CA 1
ATOM 875 C C . GLY A 1 114 ? 4.658 9.486 2.313 1.00 95.88 114 GLY A C 1
ATOM 876 O O . GLY A 1 114 ? 5.719 10.077 2.473 1.00 95.88 114 GLY A O 1
ATOM 877 N N . LEU A 1 115 ? 4.463 8.226 2.692 1.00 95.75 115 LEU A N 1
ATOM 878 C CA . LEU A 1 115 ? 5.424 7.455 3.480 1.00 95.75 115 LEU A CA 1
ATOM 879 C C . LEU A 1 115 ? 5.889 6.178 2.765 1.00 95.75 115 LEU A C 1
ATOM 881 O O . LEU A 1 115 ? 6.765 5.500 3.288 1.00 95.75 115 LEU A O 1
ATOM 885 N N . SER A 1 116 ? 5.358 5.865 1.578 1.00 94.00 116 SER A N 1
ATOM 886 C CA . SER A 1 116 ? 5.875 4.792 0.714 1.00 94.00 116 SER A CA 1
ATOM 887 C C . SER A 1 116 ? 6.325 5.328 -0.648 1.00 94.00 116 SER A C 1
ATOM 889 O O . SER A 1 116 ? 7.500 5.207 -0.994 1.00 94.00 116 SER A O 1
ATOM 891 N N . ASN A 1 117 ? 5.436 5.997 -1.387 1.00 93.06 117 ASN A N 1
ATOM 892 C CA . ASN A 1 117 ? 5.721 6.491 -2.736 1.00 93.06 117 ASN A CA 1
ATOM 893 C C . ASN A 1 117 ? 6.712 7.666 -2.723 1.00 93.06 117 ASN A C 1
ATOM 895 O O . ASN A 1 117 ? 7.706 7.637 -3.443 1.00 93.06 117 ASN A O 1
ATOM 899 N N . GLU A 1 118 ? 6.503 8.687 -1.883 1.00 94.56 118 GLU A N 1
ATOM 900 C CA . GLU A 1 118 ? 7.431 9.827 -1.829 1.00 94.56 118 GLU A CA 1
ATOM 901 C C . GLU A 1 118 ? 8.877 9.433 -1.449 1.00 94.56 118 GLU A C 1
ATOM 903 O O . GLU A 1 118 ? 9.785 9.921 -2.126 1.00 94.56 118 GLU A O 1
ATOM 908 N N . PRO A 1 119 ? 9.128 8.555 -0.449 1.00 91.69 119 PRO A N 1
ATOM 909 C CA . PRO A 1 119 ? 10.452 7.972 -0.198 1.00 91.69 119 PRO A CA 1
ATOM 910 C C . PRO A 1 119 ? 11.038 7.185 -1.368 1.00 91.69 119 PRO A C 1
ATOM 912 O O . PRO A 1 119 ? 12.227 7.302 -1.648 1.00 91.69 119 PRO A O 1
ATOM 915 N N . HIS A 1 120 ? 10.236 6.387 -2.074 1.00 86.88 120 HIS A N 1
ATOM 916 C CA . HIS A 1 120 ? 10.706 5.702 -3.279 1.00 86.88 120 HIS A CA 1
ATOM 917 C C . HIS A 1 120 ? 11.228 6.721 -4.304 1.00 86.88 120 HIS A C 1
ATOM 919 O O . HIS A 1 120 ? 12.363 6.623 -4.775 1.00 86.88 120 HIS A O 1
ATOM 925 N N . ASP A 1 121 ? 10.452 7.773 -4.561 1.00 89.81 121 ASP A N 1
ATOM 926 C CA . ASP A 1 121 ? 10.809 8.789 -5.544 1.00 89.81 121 ASP A CA 1
ATOM 927 C C . ASP A 1 121 ? 12.028 9.631 -5.148 1.00 89.81 121 ASP A C 1
ATOM 929 O O . ASP A 1 121 ? 12.591 10.317 -6.000 1.00 89.81 121 ASP A O 1
ATOM 933 N N . THR A 1 122 ? 12.462 9.626 -3.879 1.00 91.88 122 THR A N 1
ATOM 934 C CA . THR A 1 122 ? 13.716 10.301 -3.512 1.00 91.88 122 THR A CA 1
ATOM 935 C C . THR A 1 122 ? 14.949 9.609 -4.086 1.00 91.88 122 THR A C 1
ATOM 937 O O . THR A 1 122 ? 15.979 10.265 -4.185 1.00 91.88 122 THR A O 1
ATOM 940 N N . HIS A 1 123 ? 14.849 8.330 -4.466 1.00 83.88 123 HIS A N 1
ATOM 941 C CA . HIS A 1 123 ? 15.922 7.559 -5.105 1.00 83.88 123 HIS A CA 1
ATOM 942 C C . HIS A 1 123 ? 15.862 7.645 -6.639 1.00 83.88 123 HIS A C 1
ATOM 944 O O . HIS A 1 123 ? 16.885 7.524 -7.304 1.00 83.88 123 HIS A O 1
ATOM 950 N N . HIS A 1 124 ? 14.674 7.895 -7.198 1.00 88.06 124 HIS A N 1
ATOM 951 C CA . HIS A 1 124 ? 14.464 8.067 -8.639 1.00 88.06 124 HIS A CA 1
ATOM 952 C C . HIS A 1 124 ? 13.741 9.390 -8.958 1.00 88.06 124 HIS A C 1
ATOM 954 O O . HIS A 1 124 ? 12.630 9.387 -9.492 1.00 88.06 124 HIS A O 1
ATOM 960 N N . PRO A 1 125 ? 14.324 10.549 -8.593 1.00 89.88 125 PRO A N 1
ATOM 961 C CA . PRO A 1 125 ? 13.674 11.853 -8.717 1.00 89.88 125 PRO A CA 1
ATOM 962 C C . PRO A 1 125 ? 13.454 12.329 -10.156 1.00 89.88 125 PRO A C 1
ATOM 964 O O . PRO A 1 125 ? 12.597 13.193 -10.352 1.00 89.88 125 PRO A O 1
ATOM 967 N N . ILE A 1 126 ? 14.242 11.839 -11.118 1.00 91.19 126 ILE A N 1
ATOM 968 C CA . ILE A 1 126 ? 14.172 12.237 -12.529 1.00 91.19 126 ILE A CA 1
ATOM 969 C C . ILE A 1 126 ? 13.344 11.222 -13.307 1.00 91.19 126 ILE A C 1
ATOM 971 O O . ILE A 1 126 ? 12.350 11.590 -13.934 1.00 91.19 126 ILE A O 1
ATOM 975 N N . ALA A 1 127 ? 13.768 9.960 -13.276 1.00 87.38 127 ALA A N 1
ATOM 976 C CA . ALA A 1 127 ? 13.133 8.887 -14.020 1.00 87.38 127 ALA A CA 1
ATOM 977 C C . ALA A 1 127 ? 13.402 7.534 -13.350 1.00 87.38 127 ALA A C 1
ATOM 979 O O . ALA A 1 127 ? 14.485 7.302 -12.802 1.00 87.38 127 ALA A O 1
ATOM 980 N N . VAL A 1 128 ? 12.406 6.649 -13.387 1.00 85.00 128 VAL A N 1
ATOM 981 C CA . VAL A 1 128 ? 12.449 5.338 -12.715 1.00 85.00 128 VAL A CA 1
ATOM 982 C C . VAL A 1 128 ? 13.317 4.320 -13.456 1.00 85.00 128 VAL A C 1
ATOM 984 O O . VAL A 1 128 ? 13.756 3.342 -12.865 1.00 85.00 128 VAL A O 1
ATOM 987 N N . GLU A 1 129 ? 13.571 4.549 -14.742 1.00 85.06 129 GLU A N 1
ATOM 988 C CA . GLU A 1 129 ? 14.409 3.717 -15.605 1.00 85.06 129 GLU A CA 1
ATOM 989 C C . GLU A 1 129 ? 15.906 4.041 -15.510 1.00 85.06 129 GLU A C 1
ATOM 991 O O . GLU A 1 129 ? 16.730 3.240 -15.950 1.00 85.06 129 GLU A O 1
ATOM 996 N N . LEU A 1 130 ? 16.264 5.206 -14.957 1.0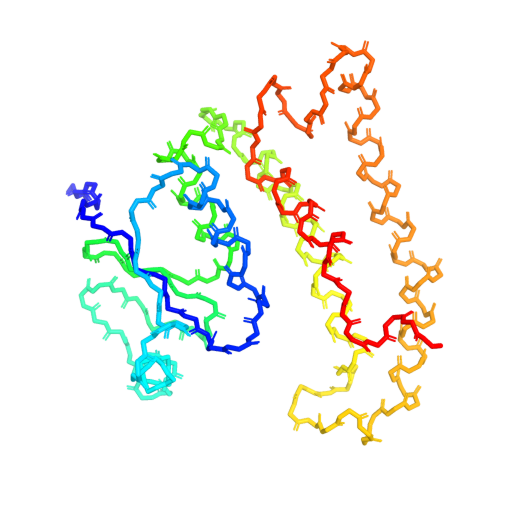0 85.06 130 LEU A N 1
ATOM 997 C CA . LEU A 1 130 ? 17.657 5.595 -14.746 1.00 85.06 130 LEU A CA 1
ATOM 998 C C . LEU A 1 130 ? 18.211 4.932 -13.485 1.00 85.06 130 LEU A C 1
ATOM 1000 O O . LEU A 1 130 ? 17.524 4.841 -12.461 1.00 85.06 130 LEU A O 1
ATOM 1004 N N . TYR A 1 131 ? 19.488 4.549 -13.536 1.00 84.88 131 TYR A N 1
ATOM 1005 C CA . TYR A 1 131 ? 20.201 4.089 -12.351 1.00 84.88 131 TYR A CA 1
ATOM 1006 C C . TYR A 1 131 ? 20.256 5.200 -11.297 1.00 84.88 131 TYR A C 1
ATOM 1008 O O . TYR A 1 131 ? 20.235 6.391 -11.615 1.00 84.88 131 TYR A O 1
ATOM 1016 N N . TYR A 1 132 ? 20.303 4.811 -10.024 1.00 81.44 132 TYR A N 1
ATOM 1017 C CA . TYR A 1 132 ? 20.368 5.753 -8.905 1.00 81.44 132 TYR A CA 1
ATOM 1018 C C . TYR A 1 132 ? 21.604 6.659 -9.006 1.00 81.44 132 TYR A C 1
ATOM 1020 O O . TYR A 1 132 ? 21.529 7.867 -8.779 1.00 81.44 132 TYR A O 1
ATOM 1028 N N . GLU A 1 133 ? 22.733 6.080 -9.412 1.00 86.81 133 GLU A N 1
ATOM 1029 C CA . GLU A 1 133 ? 24.024 6.748 -9.547 1.00 86.81 133 GLU A CA 1
ATOM 1030 C C . GLU A 1 133 ? 23.990 7.888 -10.577 1.00 86.81 133 GLU A C 1
ATOM 1032 O O . GLU A 1 133 ? 24.682 8.890 -10.396 1.00 86.81 133 GLU A O 1
ATOM 1037 N N . ASP A 1 134 ? 23.134 7.778 -11.598 1.00 91.38 134 ASP A N 1
ATOM 1038 C CA . ASP A 1 134 ? 22.977 8.778 -12.661 1.00 91.38 134 ASP A CA 1
ATOM 1039 C C . ASP A 1 134 ? 22.133 9.992 -12.228 1.00 91.38 134 ASP A C 1
ATOM 1041 O O . ASP A 1 134 ? 22.089 11.002 -12.929 1.00 91.38 134 ASP A O 1
ATOM 1045 N N . GLN A 1 135 ? 21.465 9.917 -11.072 1.00 92.31 135 GLN A N 1
ATOM 1046 C CA . GLN A 1 135 ? 20.593 10.969 -10.531 1.00 92.31 135 GLN A CA 1
ATOM 1047 C C . GLN A 1 135 ? 20.871 11.252 -9.047 1.00 92.31 135 GLN A C 1
ATOM 1049 O O . GLN A 1 135 ? 19.986 11.667 -8.291 1.00 92.31 135 GLN A O 1
ATOM 1054 N N . LEU A 1 136 ? 22.110 11.014 -8.603 1.00 92.75 136 LEU A N 1
ATOM 1055 C CA . LEU A 1 136 ? 22.506 11.097 -7.197 1.00 92.75 136 LEU A CA 1
ATOM 1056 C C . LEU A 1 136 ? 22.340 12.508 -6.607 1.00 92.75 136 LEU A C 1
ATOM 1058 O O . LEU A 1 136 ? 21.883 12.661 -5.472 1.00 92.75 136 LEU A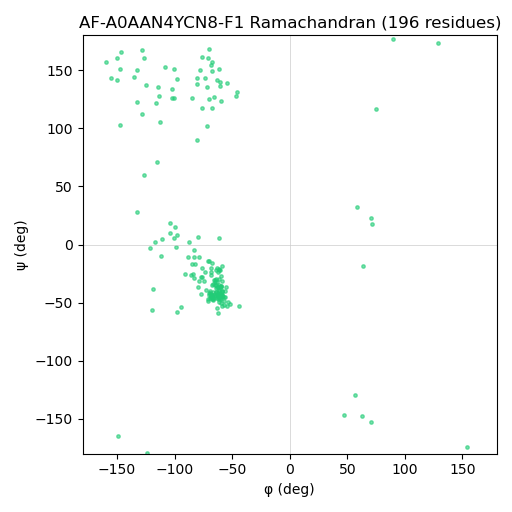 O 1
ATOM 1062 N N . GLU A 1 137 ? 22.700 13.552 -7.355 1.00 94.81 137 GLU A N 1
ATOM 1063 C CA . GLU A 1 137 ? 22.616 14.936 -6.872 1.00 94.81 137 GLU A CA 1
ATOM 1064 C C . GLU A 1 137 ? 21.159 15.396 -6.720 1.00 94.81 137 GLU A C 1
ATOM 1066 O O . GLU A 1 137 ? 20.780 15.976 -5.697 1.00 94.81 137 GLU A O 1
ATOM 1071 N N . GLU A 1 138 ? 20.295 15.061 -7.677 1.00 95.81 138 GLU A N 1
ATOM 1072 C CA . GLU A 1 138 ? 18.852 15.272 -7.580 1.00 95.81 138 GLU A CA 1
ATOM 1073 C C . GLU A 1 138 ? 18.246 14.447 -6.443 1.00 95.81 138 GLU A C 1
ATOM 1075 O O . GLU A 1 138 ? 17.374 14.948 -5.727 1.00 95.81 138 GLU A O 1
ATOM 1080 N N . SER A 1 139 ? 18.740 13.225 -6.226 1.00 94.12 139 SER A N 1
ATOM 1081 C CA . SER A 1 139 ? 18.258 12.330 -5.169 1.00 94.12 139 SER A CA 1
ATOM 1082 C C . SER A 1 139 ? 18.546 12.911 -3.793 1.00 94.12 139 SER A C 1
ATOM 1084 O O . SER A 1 139 ? 17.654 12.978 -2.943 1.00 94.12 139 SER A O 1
ATOM 1086 N N . LYS A 1 140 ? 19.754 13.451 -3.583 1.00 95.31 140 LYS A N 1
ATOM 1087 C CA . LYS A 1 140 ? 20.116 14.177 -2.354 1.00 95.31 140 LYS A CA 1
ATOM 1088 C C . LYS A 1 140 ? 19.219 15.394 -2.135 1.00 95.31 140 LYS A C 1
ATOM 1090 O O . LYS A 1 140 ? 18.680 15.567 -1.041 1.00 95.31 140 LYS A O 1
ATOM 1095 N N . ARG A 1 141 ? 18.999 16.213 -3.171 1.00 95.19 141 ARG A N 1
ATOM 1096 C CA . ARG A 1 141 ? 18.140 17.412 -3.085 1.00 95.19 141 ARG A CA 1
ATOM 1097 C C . ARG A 1 141 ? 16.686 17.054 -2.770 1.00 95.19 141 ARG A C 1
ATOM 1099 O O . ARG A 1 141 ? 16.060 17.698 -1.923 1.00 95.19 141 ARG A O 1
ATOM 1106 N N . ARG A 1 142 ? 16.139 16.019 -3.420 1.00 95.00 142 ARG A N 1
ATOM 1107 C CA . ARG A 1 142 ? 14.771 15.546 -3.169 1.00 95.00 142 ARG A CA 1
ATOM 1108 C C . ARG A 1 142 ? 14.643 14.940 -1.774 1.00 95.00 142 ARG A C 1
ATOM 1110 O O . ARG A 1 142 ? 13.702 15.291 -1.064 1.00 95.00 142 ARG A O 1
ATOM 1117 N N . SER A 1 143 ? 15.615 14.134 -1.348 1.00 95.62 143 SER A N 1
ATOM 1118 C CA . SER A 1 143 ? 15.690 13.568 0.006 1.00 95.62 143 SER A CA 1
ATOM 1119 C C . SER A 1 143 ? 15.731 14.654 1.081 1.00 95.62 143 SER A C 1
ATOM 1121 O O . SER A 1 143 ? 15.003 14.582 2.070 1.00 95.62 143 SER A O 1
ATOM 1123 N N . GLU A 1 144 ? 16.530 15.706 0.885 1.00 96.31 144 GLU A N 1
ATOM 1124 C CA . GLU A 1 144 ? 16.599 16.833 1.816 1.00 96.31 144 GLU A CA 1
ATOM 1125 C C . GLU A 1 144 ? 15.241 17.537 1.950 1.00 96.31 144 GLU A C 1
ATOM 1127 O O . GLU A 1 144 ? 14.773 17.767 3.070 1.00 96.31 144 GLU A O 1
ATOM 1132 N N . SER A 1 145 ? 14.581 17.832 0.826 1.00 96.00 145 SER A N 1
ATOM 1133 C CA . SER A 1 145 ? 13.244 18.433 0.830 1.00 96.00 145 SER A CA 1
ATOM 1134 C C . SER A 1 145 ? 12.206 17.517 1.482 1.00 96.00 145 SER A C 1
ATOM 1136 O O . SER A 1 145 ? 11.405 17.981 2.298 1.00 96.00 145 SER A O 1
ATOM 1138 N N . TYR A 1 146 ? 12.240 16.216 1.184 1.00 96.75 146 TYR A N 1
ATOM 1139 C CA . TYR A 1 146 ? 11.342 15.232 1.780 1.00 96.75 146 TYR A CA 1
ATOM 1140 C C . TYR A 1 146 ? 11.486 15.210 3.307 1.00 96.75 146 TYR A C 1
ATOM 1142 O O . TYR A 1 146 ? 10.507 15.437 4.021 1.00 96.75 146 TYR A O 1
ATOM 1150 N N . ARG A 1 147 ? 12.715 15.053 3.817 1.00 96.75 147 ARG A N 1
ATOM 1151 C CA . ARG A 1 147 ? 12.995 15.022 5.263 1.00 96.75 147 ARG A CA 1
ATOM 1152 C C . ARG A 1 147 ? 12.607 16.320 5.971 1.00 96.75 147 ARG A C 1
ATOM 1154 O O . ARG A 1 147 ? 12.116 16.264 7.093 1.00 96.75 147 ARG A O 1
ATOM 1161 N N . LYS A 1 148 ? 12.833 17.482 5.347 1.00 97.06 148 LYS A N 1
ATOM 1162 C CA . LYS A 1 148 ? 12.550 18.791 5.965 1.00 97.06 148 LYS A CA 1
ATOM 1163 C C . LYS A 1 148 ? 11.073 19.177 5.909 1.00 97.06 148 LYS A C 1
ATOM 1165 O O . LYS A 1 148 ? 10.576 19.784 6.851 1.00 97.06 148 LYS A O 1
ATOM 1170 N N . ASN A 1 149 ? 10.377 18.839 4.823 1.00 95.81 149 ASN A N 1
ATOM 1171 C CA . ASN A 1 149 ? 9.066 19.419 4.519 1.00 95.81 149 ASN A CA 1
ATOM 1172 C C . ASN A 1 149 ? 7.932 18.390 4.468 1.00 95.81 149 ASN A C 1
ATOM 1174 O O . ASN A 1 149 ? 6.809 18.693 4.870 1.00 95.81 149 ASN A O 1
ATOM 1178 N N . ARG A 1 150 ? 8.190 17.192 3.934 1.00 97.06 150 ARG A N 1
ATOM 1179 C CA . ARG A 1 150 ? 7.144 16.200 3.639 1.00 97.06 150 ARG A CA 1
ATOM 1180 C C . ARG A 1 150 ? 6.970 15.214 4.780 1.00 97.06 150 ARG A C 1
ATOM 1182 O O . ARG A 1 150 ? 5.873 15.128 5.330 1.00 97.06 150 ARG A O 1
ATOM 1189 N N . LEU A 1 151 ? 8.051 14.566 5.210 1.00 96.56 151 LEU A N 1
ATOM 1190 C CA . LEU A 1 151 ? 8.026 13.600 6.305 1.00 96.56 151 LEU A CA 1
ATOM 1191 C C . LEU A 1 151 ? 7.397 14.188 7.587 1.00 96.56 151 LEU A C 1
ATOM 1193 O O . LEU A 1 151 ? 6.446 13.591 8.095 1.00 96.56 151 LEU A O 1
ATOM 1197 N N . PRO A 1 152 ? 7.786 15.389 8.077 1.00 97.31 152 PRO A N 1
ATOM 1198 C CA . PRO A 1 152 ? 7.166 15.964 9.272 1.00 97.31 152 PRO A CA 1
ATOM 1199 C C . PRO A 1 152 ? 5.677 16.264 9.084 1.00 97.31 152 PRO A C 1
ATOM 1201 O O . PRO A 1 152 ? 4.904 16.141 10.032 1.00 97.31 152 PRO A O 1
ATOM 1204 N N . LYS A 1 153 ? 5.250 16.628 7.866 1.00 97.88 153 LYS A N 1
ATOM 1205 C CA . LYS A 1 153 ? 3.846 16.913 7.547 1.00 97.88 153 LYS A CA 1
ATOM 1206 C C . LYS A 1 153 ? 2.986 15.652 7.643 1.00 97.88 153 LYS A C 1
ATOM 1208 O O . LYS A 1 153 ? 1.929 15.707 8.269 1.00 97.88 153 LYS A O 1
ATOM 1213 N N . PHE A 1 154 ? 3.436 14.537 7.065 1.00 97.50 154 PHE A N 1
ATOM 1214 C CA . PHE A 1 154 ? 2.718 13.262 7.145 1.00 97.50 154 PHE A CA 1
ATOM 1215 C C . PHE A 1 154 ? 2.716 12.695 8.567 1.00 97.50 154 PHE A C 1
ATOM 1217 O O . PHE A 1 154 ? 1.653 12.331 9.067 1.00 97.50 154 PHE A O 1
ATOM 1224 N N . LEU A 1 155 ? 3.854 12.710 9.271 1.00 96.75 155 LEU A N 1
ATOM 1225 C CA . LEU A 1 155 ? 3.907 12.245 10.664 1.00 96.75 155 LEU A CA 1
ATOM 1226 C C . LEU A 1 155 ? 3.008 13.087 11.581 1.00 96.75 155 LEU A C 1
ATOM 1228 O O . LEU A 1 155 ? 2.246 12.536 12.371 1.00 96.75 155 LEU A O 1
ATOM 1232 N N . SER A 1 156 ? 3.010 14.414 11.421 1.00 97.50 156 SER A N 1
ATOM 1233 C CA . SER A 1 156 ? 2.124 15.302 12.190 1.00 97.50 156 SER A CA 1
ATOM 1234 C C . SER A 1 156 ? 0.643 15.085 11.865 1.00 97.50 156 SER A C 1
ATOM 1236 O O . SER A 1 156 ? -0.217 15.309 12.716 1.00 97.50 156 SER A O 1
ATOM 1238 N N . TYR A 1 157 ? 0.317 14.676 10.636 1.00 98.44 157 TYR A N 1
ATOM 1239 C CA . TYR A 1 157 ? -1.049 14.318 10.263 1.00 98.44 157 TYR A CA 1
ATOM 1240 C C . TYR A 1 157 ? -1.513 13.058 11.001 1.00 98.44 157 TYR A C 1
ATOM 1242 O O . TYR A 1 157 ? -2.579 13.089 11.613 1.00 98.44 157 TYR A O 1
ATOM 1250 N N . PHE A 1 158 ? -0.708 11.993 11.021 1.00 97.81 158 PHE A N 1
ATOM 1251 C CA . PHE A 1 158 ? -1.066 10.767 11.740 1.00 97.81 158 PHE A CA 1
ATOM 1252 C C . PHE A 1 158 ? -1.084 10.956 13.260 1.00 97.81 158 PHE A C 1
ATOM 1254 O O . PHE A 1 158 ? -1.985 10.444 13.918 1.00 97.81 158 PHE A O 1
ATOM 1261 N N . GLU A 1 159 ? -0.202 11.791 13.813 1.00 96.69 159 GLU A N 1
ATOM 1262 C CA . GLU A 1 159 ? -0.273 12.203 15.222 1.00 96.69 159 GLU A CA 1
ATOM 1263 C C . GLU A 1 159 ? -1.607 12.905 15.537 1.00 96.69 159 GLU A C 1
ATOM 1265 O O . GLU A 1 159 ? -2.268 12.614 16.534 1.00 96.69 159 GLU A O 1
ATOM 1270 N N . ARG A 1 160 ? -2.066 13.804 14.653 1.00 97.69 160 ARG A N 1
ATOM 1271 C CA . ARG A 1 160 ? -3.374 14.465 14.796 1.00 97.69 160 ARG A CA 1
ATOM 1272 C C . ARG A 1 160 ? -4.549 13.493 14.706 1.00 97.69 160 ARG A C 1
ATOM 1274 O O . ARG A 1 160 ? -5.552 13.737 15.371 1.00 97.69 160 ARG A O 1
ATOM 1281 N N . VAL A 1 161 ? -4.446 12.455 13.878 1.00 97.69 161 VAL A N 1
ATOM 1282 C CA . VAL A 1 161 ? -5.460 11.395 13.755 1.00 97.69 161 VAL A CA 1
ATOM 1283 C C . VAL A 1 161 ? -5.505 10.551 15.033 1.00 97.69 161 VAL A C 1
ATOM 1285 O O . VAL A 1 161 ? -6.586 10.299 15.558 1.00 97.69 161 VAL A O 1
ATOM 1288 N N . LEU A 1 162 ? -4.344 10.187 15.585 1.00 96.38 162 LEU A N 1
ATOM 1289 C CA . LEU A 1 162 ? -4.235 9.351 16.783 1.00 96.38 162 LEU A CA 1
ATOM 1290 C C . LEU A 1 162 ? -4.590 10.086 18.079 1.00 96.38 162 LEU A C 1
ATOM 1292 O O . LEU A 1 162 ? -5.122 9.475 18.999 1.00 96.38 162 LEU A O 1
ATOM 1296 N N . LYS A 1 163 ? -4.348 11.395 18.180 1.00 96.25 163 LYS A N 1
ATOM 1297 C CA . LYS A 1 163 ? -4.596 12.164 19.411 1.00 96.25 163 LYS A CA 1
ATOM 1298 C C . LYS A 1 163 ? -6.014 12.004 20.004 1.00 96.25 163 LYS A C 1
ATOM 1300 O O . LYS A 1 163 ? -6.111 11.712 21.198 1.00 96.25 163 LYS A O 1
ATOM 1305 N N . PRO A 1 164 ? -7.120 12.180 19.249 1.00 94.12 164 PRO A N 1
ATOM 1306 C CA . PRO A 1 164 ? -8.467 11.953 19.782 1.00 94.12 164 PRO A CA 1
ATOM 1307 C C . PRO A 1 164 ? -8.764 10.476 20.087 1.00 94.12 164 PRO A C 1
ATOM 1309 O O . PRO A 1 164 ? -9.582 10.201 20.965 1.00 94.12 164 PRO A O 1
ATOM 1312 N N . GLN A 1 165 ? -8.106 9.540 19.399 1.00 92.69 165 GLN A N 1
ATOM 1313 C CA . GLN A 1 165 ? -8.235 8.098 19.637 1.00 92.69 165 GLN A CA 1
ATOM 1314 C C . GLN A 1 165 ? -7.561 7.710 20.961 1.00 92.69 165 GLN A C 1
ATOM 1316 O O . GLN A 1 165 ? -8.183 7.094 21.828 1.00 92.69 165 GLN A O 1
ATOM 1321 N N . ALA A 1 166 ? -6.336 8.190 21.181 1.00 91.38 166 ALA A N 1
ATOM 1322 C CA . ALA A 1 166 ? -5.572 7.984 22.405 1.00 91.38 166 ALA A CA 1
ATOM 1323 C C . ALA A 1 166 ? -6.263 8.589 23.638 1.00 91.38 166 ALA A C 1
ATOM 1325 O O . ALA A 1 166 ? -6.266 7.976 24.703 1.00 91.38 166 ALA A O 1
ATOM 1326 N N . ALA A 1 167 ? -6.920 9.748 23.494 1.00 93.44 167 ALA A N 1
ATOM 1327 C CA . ALA A 1 167 ? -7.732 10.347 24.560 1.00 93.44 167 ALA A CA 1
ATOM 1328 C C . ALA A 1 167 ? -8.916 9.458 24.997 1.00 93.44 167 ALA A C 1
ATOM 1330 O O . ALA A 1 167 ? -9.416 9.606 26.109 1.00 93.44 167 ALA A O 1
ATOM 1331 N N . GLN A 1 168 ? -9.343 8.527 24.141 1.00 92.31 168 GLN A N 1
ATOM 1332 C CA . GLN A 1 168 ? -10.368 7.517 24.422 1.00 92.31 168 GLN A CA 1
ATOM 1333 C C . GLN A 1 168 ? -9.762 6.155 24.810 1.00 92.31 168 GLN A C 1
ATOM 1335 O O . GLN A 1 168 ? -10.487 5.168 24.894 1.00 92.31 168 GLN A O 1
ATOM 1340 N N . GLY A 1 169 ? -8.443 6.071 25.021 1.00 92.19 169 GLY A N 1
ATOM 1341 C CA . GLY A 1 169 ? -7.746 4.819 25.328 1.00 92.19 169 GLY A CA 1
ATOM 1342 C C . GLY A 1 169 ? -7.642 3.850 24.146 1.00 92.19 169 GLY A C 1
ATOM 1343 O O . GLY A 1 169 ? -7.391 2.666 24.356 1.00 92.19 169 GLY A O 1
ATOM 1344 N N . ARG A 1 170 ? -7.842 4.326 22.910 1.00 92.81 170 ARG A N 1
ATOM 1345 C CA . ARG A 1 170 ? -7.822 3.502 21.693 1.00 92.81 170 ARG A CA 1
ATOM 1346 C C . ARG A 1 170 ? -6.492 3.686 20.948 1.00 92.81 170 ARG A C 1
ATOM 1348 O O . ARG A 1 170 ? -6.144 4.827 20.644 1.00 92.81 170 ARG A O 1
ATOM 1355 N N . PRO A 1 171 ? -5.757 2.604 20.626 1.00 93.62 171 PRO A N 1
ATOM 1356 C CA . PRO A 1 171 ? -4.459 2.702 19.955 1.00 93.62 171 PRO A CA 1
ATOM 1357 C C . PRO A 1 171 ? -4.548 2.735 18.417 1.00 93.62 171 PRO A C 1
ATOM 1359 O O . PRO A 1 171 ? -3.513 2.772 17.758 1.00 93.62 171 PRO A O 1
ATOM 1362 N N . TRP A 1 172 ? -5.756 2.711 17.846 1.00 96.62 172 TRP A N 1
ATOM 1363 C CA . TRP A 1 172 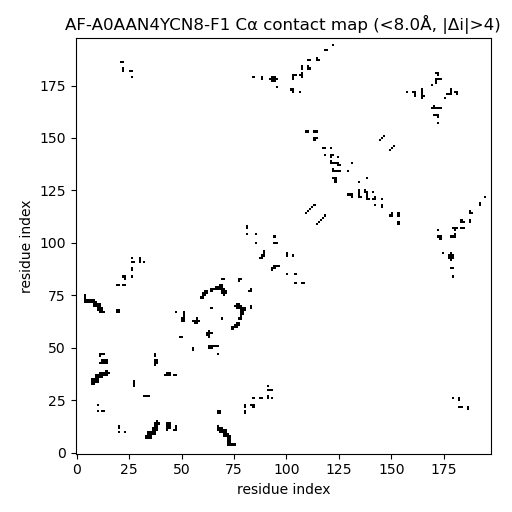? -5.994 2.560 16.405 1.00 96.62 172 TRP A CA 1
ATOM 1364 C C . TRP A 1 172 ? -6.294 3.885 15.713 1.00 96.62 172 TRP A C 1
ATOM 1366 O O . TRP A 1 172 ? -6.897 4.786 16.308 1.00 96.62 172 TRP A O 1
ATOM 1376 N N . LEU A 1 173 ? -5.949 3.976 14.430 1.00 97.12 173 LEU A N 1
ATOM 1377 C CA . LEU A 1 173 ? -6.165 5.159 13.598 1.00 97.12 173 LEU A CA 1
ATOM 1378 C C . LEU A 1 173 ? -7.648 5.495 13.404 1.00 97.12 173 LEU A C 1
ATOM 1380 O O . LEU A 1 173 ? -7.992 6.666 13.242 1.00 97.12 173 LEU A O 1
ATOM 1384 N N . TYR A 1 174 ? -8.526 4.492 13.421 1.00 96.44 174 TYR A N 1
ATOM 1385 C CA . TYR A 1 174 ? -9.966 4.678 13.274 1.00 96.44 174 TYR A CA 1
ATOM 1386 C C . TYR A 1 174 ? -10.745 3.593 14.021 1.00 96.44 174 TYR A C 1
ATOM 1388 O O . TYR A 1 174 ? -10.376 2.425 13.990 1.00 96.44 174 TYR A O 1
ATOM 1396 N N . GLY A 1 175 ? -11.863 3.964 14.650 1.00 92.50 175 GLY A N 1
ATOM 1397 C CA . GLY A 1 175 ? -12.731 3.008 15.343 1.00 92.50 175 GLY A CA 1
ATOM 1398 C C . GLY A 1 175 ? -12.113 2.442 16.626 1.00 92.50 175 GLY A C 1
ATOM 1399 O O . GLY A 1 175 ? -11.334 3.123 17.298 1.00 92.50 175 GLY A O 1
ATOM 1400 N N . GLU A 1 176 ? -12.523 1.225 16.993 1.00 93.56 176 GLU A N 1
ATOM 1401 C CA . GLU A 1 176 ? -12.149 0.549 18.250 1.00 93.56 176 GLU A CA 1
ATOM 1402 C C . GLU A 1 176 ? -11.239 -0.669 18.055 1.00 93.56 176 GLU A C 1
ATOM 1404 O O . GLU A 1 176 ? -10.684 -1.185 19.025 1.00 93.56 176 GLU A O 1
ATOM 1409 N N . THR A 1 177 ? -11.055 -1.110 16.813 1.00 95.12 177 THR A N 1
ATOM 1410 C CA . THR A 1 177 ? -10.299 -2.312 16.451 1.00 95.12 177 THR A CA 1
ATOM 1411 C C . THR A 1 177 ? -9.230 -1.988 15.417 1.00 95.12 177 THR A C 1
ATOM 1413 O O . THR A 1 177 ? -9.320 -0.978 14.720 1.00 95.12 177 THR A O 1
ATOM 1416 N N . LEU A 1 178 ? -8.238 -2.872 15.303 1.00 97.56 178 LEU A N 1
ATOM 1417 C CA . LEU A 1 178 ? -7.229 -2.827 14.251 1.00 97.56 178 LEU A CA 1
ATOM 1418 C C . LEU A 1 178 ? -7.889 -2.802 12.864 1.00 97.56 178 LEU A C 1
ATOM 1420 O O . LEU A 1 178 ? -8.848 -3.531 12.605 1.00 97.56 178 LEU A O 1
ATOM 1424 N N . THR A 1 179 ? -7.346 -1.987 11.965 1.00 98.50 179 THR A N 1
ATOM 1425 C CA . THR A 1 179 ? -7.733 -1.931 10.555 1.00 98.50 179 THR A CA 1
ATOM 1426 C C . THR A 1 179 ? -6.515 -2.060 9.644 1.00 98.50 179 THR A C 1
ATOM 1428 O O . THR A 1 179 ? -5.370 -1.893 10.065 1.00 98.50 179 THR A O 1
ATOM 1431 N N . TYR A 1 180 ? -6.738 -2.286 8.350 1.00 98.38 180 TYR A N 1
ATOM 1432 C CA . TYR A 1 180 ? -5.635 -2.344 7.388 1.00 98.38 180 TYR A CA 1
ATOM 1433 C C . TYR A 1 180 ? -4.847 -1.025 7.278 1.00 98.38 180 TYR A C 1
ATOM 1435 O O . TYR A 1 180 ? -3.678 -1.050 6.899 1.00 98.38 180 TYR A O 1
ATOM 1443 N N . ALA A 1 181 ? -5.435 0.128 7.628 1.00 98.38 181 ALA A N 1
ATOM 1444 C CA . ALA A 1 181 ? -4.699 1.394 7.655 1.00 98.38 181 ALA A CA 1
ATOM 1445 C C . ALA A 1 181 ? -3.626 1.409 8.753 1.00 98.38 181 ALA A C 1
ATOM 1447 O O . ALA A 1 181 ? -2.554 1.981 8.547 1.00 98.38 181 ALA A O 1
ATOM 1448 N N . ASP A 1 182 ? -3.885 0.758 9.890 1.00 98.38 182 ASP A N 1
ATOM 1449 C CA . ASP A 1 182 ? -2.911 0.611 10.973 1.00 98.38 182 ASP A CA 1
ATOM 1450 C C . ASP A 1 182 ? -1.725 -0.245 10.514 1.00 98.38 182 ASP A C 1
ATOM 1452 O O . ASP A 1 182 ? -0.572 0.133 10.725 1.00 98.38 182 ASP A O 1
ATOM 1456 N N . LEU A 1 183 ? -2.000 -1.348 9.805 1.00 98.19 183 LEU A N 1
ATOM 1457 C CA . LEU A 1 183 ? -0.974 -2.214 9.211 1.00 98.19 183 LEU A CA 1
ATOM 1458 C C . LEU A 1 183 ? -0.136 -1.472 8.162 1.00 98.19 183 LEU A C 1
ATOM 1460 O O . LEU A 1 183 ? 1.090 -1.584 8.152 1.00 98.19 183 LEU A O 1
ATOM 1464 N N . VAL A 1 184 ? -0.775 -0.663 7.309 1.00 98.06 184 VAL A N 1
ATOM 1465 C CA . VAL A 1 184 ? -0.069 0.173 6.328 1.00 98.06 184 VAL A CA 1
ATOM 1466 C C . VAL A 1 184 ? 0.846 1.179 7.024 1.00 98.06 184 VAL A C 1
ATOM 1468 O O . VAL A 1 184 ? 2.025 1.261 6.678 1.00 98.06 184 VAL A O 1
ATOM 1471 N N . LEU A 1 185 ? 0.341 1.915 8.022 1.00 97.06 185 LEU A N 1
ATOM 1472 C CA . LEU A 1 185 ? 1.141 2.895 8.761 1.00 97.06 185 LEU A CA 1
ATOM 1473 C C . LEU A 1 185 ? 2.298 2.233 9.530 1.00 97.06 185 LEU A C 1
ATOM 1475 O O . LEU A 1 185 ? 3.396 2.785 9.622 1.00 97.06 185 LEU A O 1
ATOM 1479 N N . PHE A 1 186 ? 2.068 1.038 10.066 1.00 95.56 186 PHE A N 1
ATOM 1480 C CA . PHE A 1 186 ? 3.098 0.238 10.711 1.00 95.56 186 PHE A CA 1
ATOM 1481 C C . PHE A 1 186 ? 4.211 -0.165 9.736 1.00 95.56 186 PHE A C 1
ATOM 1483 O O . PHE A 1 186 ? 5.392 -0.006 10.056 1.00 95.56 186 PHE A O 1
ATOM 1490 N N . GLN A 1 187 ? 3.851 -0.630 8.538 1.00 94.62 187 GLN A N 1
ATOM 1491 C CA . GLN A 1 187 ? 4.820 -1.091 7.548 1.00 94.62 187 GLN A CA 1
ATOM 1492 C C . GLN A 1 187 ? 5.682 0.042 6.992 1.00 94.62 187 GLN A C 1
ATOM 1494 O O . GLN A 1 187 ? 6.899 -0.107 6.926 1.00 94.62 187 GLN A O 1
ATOM 1499 N N . VAL A 1 188 ? 5.098 1.203 6.671 1.00 90.06 188 VAL A N 1
ATOM 1500 C CA . VAL A 1 188 ? 5.881 2.355 6.172 1.00 90.06 188 VAL A CA 1
ATOM 1501 C C . VAL A 1 188 ? 6.878 2.895 7.202 1.00 90.06 188 VAL A C 1
ATOM 1503 O O . VAL A 1 188 ? 7.856 3.539 6.841 1.00 90.06 188 VAL A O 1
ATOM 1506 N N . ARG A 1 189 ? 6.664 2.631 8.498 1.00 78.06 189 ARG A N 1
ATOM 1507 C CA . ARG A 1 189 ? 7.645 2.941 9.548 1.00 78.06 189 ARG A CA 1
ATOM 1508 C C . ARG A 1 189 ? 8.771 1.907 9.613 1.00 78.06 189 ARG A C 1
ATOM 1510 O O . ARG A 1 189 ? 9.872 2.242 10.049 1.00 78.06 189 ARG A O 1
ATOM 1517 N N . ARG A 1 190 ? 8.471 0.648 9.289 1.00 70.44 190 ARG A N 1
ATOM 1518 C CA . ARG A 1 190 ? 9.413 -0.469 9.391 1.00 70.44 190 ARG A CA 1
ATOM 1519 C C . ARG A 1 190 ? 10.289 -0.639 8.170 1.00 70.44 190 ARG A C 1
ATOM 1521 O O . ARG A 1 190 ? 11.372 -1.173 8.355 1.00 70.44 190 ARG A O 1
ATOM 1528 N N . ASP A 1 191 ? 9.842 -0.215 6.993 1.00 55.31 191 ASP A N 1
ATOM 1529 C CA . ASP A 1 191 ? 10.632 -0.269 5.768 1.00 55.31 191 ASP A CA 1
ATOM 1530 C C . ASP A 1 191 ? 11.746 0.791 5.823 1.00 55.31 191 ASP A C 1
ATOM 1532 O O . ASP A 1 191 ? 11.483 1.986 5.638 1.00 55.31 191 ASP A O 1
ATOM 1536 N N . PRO A 1 192 ? 13.000 0.407 6.117 1.00 42.97 192 PRO A N 1
ATOM 1537 C CA . PRO A 1 192 ? 14.108 1.310 5.940 1.00 42.97 192 PRO A CA 1
ATOM 1538 C C . PRO A 1 192 ? 14.418 1.238 4.450 1.00 42.97 192 PRO A C 1
ATOM 1540 O O . PRO A 1 192 ? 15.206 0.390 4.030 1.00 42.97 192 PRO A O 1
ATOM 1543 N N . SER A 1 193 ? 13.794 2.095 3.635 1.00 44.06 193 SER A N 1
ATOM 1544 C CA . SER A 1 193 ? 14.266 2.256 2.260 1.00 44.06 193 SER A CA 1
ATOM 1545 C C . SER A 1 193 ? 15.796 2.406 2.320 1.00 44.06 193 SER A C 1
ATOM 1547 O O . SER A 1 193 ? 16.270 3.220 3.126 1.00 44.06 193 SER A O 1
ATOM 1549 N N . PRO A 1 194 ? 16.574 1.611 1.560 1.00 37.84 194 PRO A N 1
ATOM 1550 C CA . PRO A 1 194 ? 18.006 1.404 1.805 1.00 37.84 194 PRO A CA 1
ATOM 1551 C C . PRO A 1 194 ? 18.912 2.652 1.718 1.00 37.84 194 PRO A C 1
ATOM 1553 O O . PRO A 1 194 ? 20.122 2.520 1.854 1.00 37.84 194 PRO A O 1
ATOM 1556 N N . GLY A 1 195 ? 18.369 3.863 1.547 1.00 40.06 195 GLY A N 1
ATOM 1557 C CA . GLY A 1 195 ? 19.112 5.123 1.470 1.00 40.06 195 GLY A CA 1
ATOM 1558 C C . GLY A 1 195 ? 18.839 6.169 2.563 1.00 40.06 195 GLY A C 1
ATOM 1559 O O . GLY A 1 195 ? 19.412 7.251 2.491 1.00 40.06 195 GLY A O 1
ATOM 1560 N N . ILE A 1 196 ? 17.987 5.927 3.574 1.00 38.53 196 ILE A N 1
ATOM 1561 C CA . ILE A 1 196 ? 17.638 6.989 4.559 1.00 38.53 196 ILE A CA 1
ATOM 1562 C C . ILE A 1 196 ? 18.681 7.136 5.693 1.00 38.53 196 ILE A C 1
ATOM 1564 O O . ILE A 1 196 ? 18.678 8.132 6.419 1.00 38.53 196 ILE A O 1
ATOM 1568 N N . ALA A 1 197 ? 19.624 6.200 5.815 1.00 29.73 197 ALA A N 1
ATOM 1569 C CA . ALA A 1 197 ? 20.684 6.228 6.823 1.00 29.73 197 ALA A CA 1
ATOM 1570 C C . ALA A 1 197 ? 22.084 6.374 6.200 1.00 29.73 197 ALA A C 1
ATOM 1572 O O . ALA A 1 197 ? 22.885 5.443 6.234 1.00 29.73 197 ALA A O 1
ATOM 1573 N N . SER A 1 198 ? 22.385 7.559 5.666 1.00 30.03 198 SER A N 1
ATOM 1574 C CA . SER A 1 198 ? 23.757 8.086 5.553 1.00 30.03 198 SER A CA 1
ATOM 1575 C C . SER A 1 198 ? 23.741 9.607 5.468 1.00 30.03 198 SER A C 1
ATOM 1577 O O . SER A 1 198 ? 23.041 10.121 4.564 1.00 30.03 198 SER A O 1
#

Secondary structure (DSSP, 8-state):
-PPPP-S-EEEE--SS--GGGHHHHHHHHHTT--EEEGGGSTTHHHHHHHHS-TT---BTTBSPPSSS-EEEETTEEEE-HHHHHHHHHHHHT-S-STTHHHHHHHHHHHHHIIIIIHHHHTTSSS-TTS-GGGGHHHHHHHHHHIIIIIHHHHHHHHHHHHHHHHTTT--SSSSSS--HHHHHHHHHHH---TTS--

Solvent-accessible surface area (backbone atoms only — not comparable to full-atom values): 11054 Å² total; per-residue (Å²): 130,85,74,80,68,60,72,62,39,34,41,38,30,65,50,100,52,61,72,69,40,38,61,53,48,53,52,35,58,77,51,70,52,70,64,49,51,26,45,79,41,97,59,14,64,58,55,49,50,58,46,44,32,90,83,42,78,48,60,94,38,31,70,48,40,85,51,76,26,33,41,36,31,54,66,41,44,49,43,44,52,71,56,47,47,65,64,44,20,68,79,56,66,25,44,62,71,77,75,56,33,57,58,45,47,53,50,31,50,50,39,45,50,57,49,45,47,49,61,53,37,23,53,36,64,87,46,84,88,54,58,48,84,83,38,45,70,55,13,52,55,42,41,52,48,36,62,71,60,45,48,55,51,51,54,53,48,52,51,61,49,32,50,68,27,48,77,71,77,29,97,32,72,57,80,92,50,75,33,53,33,49,54,41,50,52,46,47,71,65,56,72,62,96,71,81,86,122

Foldseek 3Di:
DDDPQADAKEWQDAAPDCALVVLVVLLCVVLVGGYHYLNPPPCRVVVQCVQCPPPCQDDQQDGRDPHDGWMDGHSHIDHDSLVSQLVCFVVSVQADDDPRRVVLSVLLVLLCVQLRVLLVCLQVVPHPPDHSVVCVVSSVVSLVCSVPPRVVVSVVVQVVQCVVCVVVVARESDDRDHHSSRSSNVVSVVDPPVPNPD

Sequence (198 aa):
MSQRSNGPYRLIYWPTIPGRGEFIRLALEEAGADYTDTAHEENGVKTVLSLIDQNFVGDQSGLPPFAPPILEHGDLRISQTPNILLYLAPRLGLAPDGDAIYHVNSLALTALDGLSNEPHDTHHPIAVELYYEDQLEESKRRSESYRKNRLPKFLSYFERVLKPQAAQGRPWLYGETLTYADLVLFQVRRDPSPGIAS

Organism: Aspergillus oryzae (NCBI:txid5062)

InterPro domains:
  IPR004045 Glutathione S-transferase, N-terminal [PS50404] (8-96)
  IPR004046 Glutathione S-transferase, C-terminal [PF14497] (120-188)
  IPR010987 Glutathione S-transferase, C-terminal-like [PS50405] (105-198)
  IPR036249 Thioredoxin-like superfamily [SSF52833] (8-93)
  IPR036282 Glutathione S-transferase, C-terminal domain superfamily [SSF47616] (113-188)
  IPR050213 Glutathione S-transferase superfamily [PTHR11571] (9-188)

Mean predicted aligned error: 5.08 Å